Protein AF-A0A1V9ZHA8-F1 (afdb_monomer_lite)

Secondary structure (DSSP, 8-state):
-------EEETTEEE--TT---EE-TTSS-EESS-TTSHHHHHHHHHHHHT-HHHHHHH-GGGT--TT--TT--HHHHHTT-GGG-S--GGGS-B-TT-TTS-EEEEEEEGGG-TTT-TTS-GGG--TT-EEEEEEETTTEEEEEEEEEEEE--TTPPPHHHHHHHHHHT----TTS-EEEE-TTSS-EEEEEEEE----SSS-TTEEEEEEEEE-TTS---SS---PPPPTTTT--

InterPro domains:
  IPR059348 Domain of unknown function DUF8304 [PF26966] (67-152)

Organism: NCBI:txid74557

Radius of gyration: 19.96 Å; chains: 1; bounding box: 56×43×54 Å

Sequence (237 aa):
MATTCSCEWKAKEWVHDSYCRWTHCRMCSWHHPLDLDTDAGFDEFTEHFAHCRGRQRHASVENWFKNNISFGASVQDIVSLFPERGPFNEKHCPTAYEVENYHCIYLWLPLSKLRELFPSLPYEWSNSEDSCCFYFEQGFGLRMISFEFHEDALPGELPALLAYFAWLFQLPLDDNLEGRRRIEDGSCIVSLGMSRKQESKHHYDNQMLTTLEFVDPRNPPQNGRNYTCPEASDLND

Structure (mmCIF, N/CA/C/O backbone):
data_AF-A0A1V9ZHA8-F1
#
_entry.id   AF-A0A1V9ZHA8-F1
#
loop_
_atom_site.group_PDB
_atom_site.id
_atom_site.type_symbol
_atom_site.label_atom_id
_atom_site.label_alt_id
_atom_site.label_comp_id
_atom_site.label_asym_id
_atom_site.label_entity_id
_atom_site.label_seq_id
_atom_site.pdbx_PDB_ins_code
_atom_site.Cartn_x
_atom_site.Cartn_y
_atom_site.Cartn_z
_atom_site.occupancy
_atom_site.B_iso_or_equiv
_atom_site.auth_seq_id
_atom_site.auth_comp_id
_atom_site.auth_asym_id
_atom_site.auth_atom_id
_atom_site.pdbx_PDB_model_num
ATOM 1 N N . MET A 1 1 ? 28.577 -2.581 -30.753 1.00 46.59 1 MET A N 1
ATOM 2 C CA . MET A 1 1 ? 29.376 -2.020 -29.642 1.00 46.59 1 MET A CA 1
ATOM 3 C C . MET A 1 1 ? 28.665 -2.403 -28.360 1.00 46.59 1 MET A C 1
ATOM 5 O O . MET A 1 1 ? 27.486 -2.102 -28.261 1.00 46.59 1 MET A O 1
ATOM 9 N N . ALA A 1 2 ? 29.315 -3.131 -27.449 1.00 45.84 2 ALA A N 1
ATOM 10 C CA . ALA A 1 2 ? 28.722 -3.441 -26.149 1.00 45.84 2 ALA A CA 1
ATOM 11 C C . ALA A 1 2 ? 28.670 -2.144 -25.330 1.00 45.84 2 ALA A C 1
ATOM 13 O O . ALA A 1 2 ? 29.709 -1.612 -24.947 1.00 45.84 2 ALA A O 1
ATOM 14 N N . THR A 1 3 ? 27.478 -1.581 -25.160 1.00 65.38 3 THR A N 1
ATOM 15 C CA . THR A 1 3 ? 27.238 -0.379 -24.361 1.00 65.38 3 THR A CA 1
ATOM 16 C C . THR A 1 3 ? 27.259 -0.774 -22.892 1.00 65.38 3 THR A C 1
ATOM 18 O O . THR A 1 3 ? 26.264 -1.253 -22.379 1.00 65.38 3 THR A O 1
ATOM 21 N N . THR A 1 4 ? 28.387 -0.650 -22.199 1.00 79.00 4 THR A N 1
ATOM 22 C CA . THR A 1 4 ? 28.446 -0.947 -20.757 1.00 79.00 4 THR A CA 1
ATOM 23 C C . THR A 1 4 ? 27.667 0.100 -19.957 1.00 79.00 4 THR A C 1
ATOM 25 O O . THR A 1 4 ? 27.812 1.293 -20.219 1.00 79.00 4 THR A O 1
ATOM 28 N N . CYS A 1 5 ? 26.865 -0.329 -18.978 1.00 86.12 5 CYS A N 1
ATOM 29 C CA . CYS A 1 5 ? 26.201 0.568 -18.032 1.00 86.12 5 CYS A CA 1
ATOM 30 C C . CYS A 1 5 ? 27.188 1.050 -16.957 1.00 86.12 5 CYS A C 1
ATOM 32 O O . CYS A 1 5 ? 27.845 0.228 -16.321 1.00 86.12 5 CYS A O 1
ATOM 34 N N . SER A 1 6 ? 27.268 2.368 -16.748 1.00 90.06 6 SER A N 1
ATOM 35 C CA . SER A 1 6 ? 28.085 2.995 -15.692 1.00 90.06 6 SER A CA 1
ATOM 36 C C . SER A 1 6 ? 27.270 3.391 -14.453 1.00 90.06 6 SER A C 1
ATOM 38 O O . SER A 1 6 ? 27.801 4.048 -13.561 1.00 90.06 6 SER A O 1
ATOM 40 N N . CYS A 1 7 ? 25.975 3.063 -14.399 1.00 91.75 7 CYS A N 1
ATOM 41 C CA . CYS A 1 7 ? 25.134 3.383 -13.247 1.00 91.75 7 CYS A CA 1
ATOM 42 C C . CYS A 1 7 ? 25.500 2.517 -12.042 1.00 91.75 7 CYS A C 1
ATOM 44 O O . CYS A 1 7 ? 25.860 1.349 -12.180 1.00 91.75 7 CYS A O 1
ATOM 46 N N . GLU A 1 8 ? 25.355 3.078 -10.846 1.00 93.75 8 GLU A N 1
ATOM 47 C CA . GLU A 1 8 ? 25.692 2.390 -9.603 1.00 93.75 8 GLU A CA 1
ATOM 48 C C . GLU A 1 8 ? 24.495 2.351 -8.655 1.00 93.75 8 GLU A C 1
ATOM 50 O O . GLU A 1 8 ? 23.838 3.363 -8.423 1.00 93.75 8 GLU A O 1
ATOM 55 N N . TRP A 1 9 ? 24.246 1.192 -8.047 1.00 92.50 9 TRP A N 1
ATOM 56 C CA . TRP A 1 9 ? 23.264 1.053 -6.973 1.00 92.50 9 TRP A CA 1
ATOM 57 C C . TRP A 1 9 ? 23.933 1.311 -5.620 1.00 92.50 9 TRP A C 1
ATOM 59 O O . TRP A 1 9 ? 24.714 0.486 -5.134 1.00 92.50 9 TRP A O 1
ATOM 69 N N . LYS A 1 10 ? 23.643 2.455 -4.995 1.00 91.12 10 LYS A N 1
ATOM 70 C CA . LYS A 1 10 ? 24.239 2.883 -3.720 1.00 91.12 10 LYS A CA 1
ATOM 71 C C . LYS A 1 10 ? 23.163 3.412 -2.786 1.00 91.12 10 LYS A C 1
ATOM 73 O O . LYS A 1 10 ? 22.250 4.100 -3.206 1.00 91.12 10 LYS A O 1
ATOM 78 N N . ALA A 1 11 ? 23.263 3.065 -1.503 1.00 87.56 11 ALA A N 1
ATOM 79 C CA . ALA A 1 11 ? 22.321 3.517 -0.472 1.00 87.56 11 ALA A CA 1
ATOM 80 C C . ALA A 1 11 ? 20.824 3.275 -0.798 1.00 87.56 11 ALA A C 1
ATOM 82 O O . ALA A 1 11 ? 19.972 3.992 -0.294 1.00 87.56 11 ALA A O 1
ATOM 83 N N . LYS A 1 12 ? 20.512 2.210 -1.559 1.00 86.19 12 LYS A N 1
ATOM 84 C CA . LYS A 1 12 ? 19.165 1.864 -2.065 1.00 86.19 12 LYS A CA 1
ATOM 85 C C . LYS A 1 12 ? 18.606 2.810 -3.137 1.00 86.19 12 LYS A C 1
ATOM 87 O O . LYS A 1 12 ? 17.401 2.826 -3.360 1.00 86.19 12 LYS A O 1
ATOM 92 N N . GLU A 1 13 ? 19.473 3.544 -3.816 1.00 89.00 13 GLU A N 1
ATOM 93 C CA . GLU A 1 13 ? 19.117 4.415 -4.929 1.00 89.00 13 GLU A CA 1
ATOM 94 C C . GLU A 1 13 ? 20.072 4.183 -6.105 1.00 89.00 13 GLU A C 1
ATOM 96 O O . GLU A 1 13 ? 21.214 3.734 -5.936 1.00 89.00 13 GLU A O 1
ATOM 101 N N . TRP A 1 14 ? 19.600 4.474 -7.317 1.00 91.81 14 TRP A N 1
ATOM 102 C CA . TRP A 1 14 ? 20.449 4.476 -8.503 1.00 91.81 14 TRP A CA 1
ATOM 103 C C . TRP A 1 14 ? 21.142 5.824 -8.656 1.00 91.81 14 TRP A C 1
ATOM 105 O O . TRP A 1 14 ? 20.503 6.869 -8.754 1.00 91.81 14 TRP A O 1
ATOM 115 N N . VAL A 1 15 ? 22.466 5.783 -8.757 1.00 93.50 15 VAL A N 1
ATOM 116 C CA . VAL A 1 15 ? 23.280 6.888 -9.252 1.00 93.50 15 VAL A CA 1
ATOM 117 C C . VAL A 1 15 ? 23.414 6.691 -10.757 1.00 93.50 15 VAL A C 1
ATOM 119 O O . VAL A 1 15 ? 24.191 5.851 -11.219 1.00 93.50 15 VAL A O 1
ATOM 122 N N . HIS A 1 16 ? 22.593 7.414 -11.518 1.00 90.44 16 HIS A N 1
ATOM 123 C CA . HIS A 1 16 ? 22.542 7.281 -12.970 1.00 90.44 16 HIS A CA 1
ATOM 124 C C . HIS A 1 16 ? 23.655 8.068 -13.671 1.00 90.44 16 HIS A C 1
ATOM 126 O O . HIS A 1 16 ? 23.977 9.195 -13.299 1.00 90.44 16 HIS A O 1
ATOM 132 N N . ASP A 1 17 ? 24.195 7.481 -14.739 1.00 88.81 17 ASP A N 1
ATOM 133 C CA . ASP A 1 17 ? 24.980 8.212 -15.733 1.00 88.81 17 ASP A CA 1
ATOM 134 C C . ASP A 1 17 ? 24.005 9.000 -16.617 1.00 88.81 17 ASP A C 1
ATOM 136 O O . ASP A 1 17 ? 22.982 8.463 -17.047 1.00 88.81 17 ASP A O 1
ATOM 140 N N . SER A 1 18 ? 24.336 10.258 -16.908 1.00 83.62 18 SER A N 1
ATOM 141 C CA . SER A 1 18 ? 23.570 11.161 -17.776 1.00 83.62 18 SER A CA 1
ATOM 142 C C . SER A 1 18 ? 23.191 10.590 -19.148 1.00 83.62 18 SER A C 1
ATOM 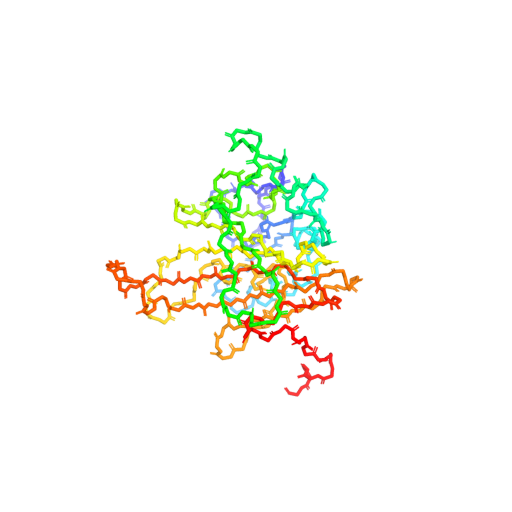144 O O . SER A 1 18 ? 22.229 11.065 -19.748 1.00 83.62 18 SER A O 1
ATOM 146 N N . TYR A 1 19 ? 23.919 9.591 -19.655 1.00 84.00 19 TYR A N 1
ATOM 147 C CA . TYR A 1 19 ? 23.662 8.978 -20.963 1.00 84.00 19 TYR A CA 1
ATOM 148 C C . TYR A 1 19 ? 23.134 7.545 -20.880 1.00 84.00 19 TYR A C 1
ATOM 150 O O . TYR A 1 19 ? 23.057 6.857 -21.903 1.00 84.00 19 TYR A O 1
ATOM 158 N N . CYS A 1 20 ? 22.790 7.065 -19.684 1.00 85.44 20 CYS A N 1
ATOM 159 C CA . CYS A 1 20 ? 22.319 5.702 -19.535 1.00 85.44 20 CYS A CA 1
ATOM 160 C C . CYS A 1 20 ? 20.918 5.520 -20.126 1.00 85.44 20 CYS A C 1
ATOM 162 O O . CYS A 1 20 ? 20.004 6.288 -19.843 1.00 85.44 20 CYS A O 1
ATOM 164 N N . ARG A 1 21 ? 20.765 4.468 -20.934 1.00 85.69 21 ARG A N 1
ATOM 165 C CA . ARG A 1 21 ? 19.485 4.027 -21.513 1.00 85.69 21 ARG A CA 1
ATOM 166 C C . ARG A 1 21 ? 19.071 2.635 -21.045 1.00 85.69 21 ARG A C 1
ATOM 168 O O . ARG A 1 21 ? 18.166 2.038 -21.605 1.00 85.69 21 ARG A O 1
ATOM 175 N N . TRP A 1 22 ? 19.803 2.087 -20.080 1.00 90.44 22 TRP A N 1
ATOM 176 C CA . TRP A 1 22 ? 19.480 0.786 -19.520 1.00 90.44 22 TRP A CA 1
ATOM 177 C C . TRP A 1 22 ? 18.271 0.932 -18.598 1.00 90.44 22 TRP A C 1
ATOM 179 O O . TRP A 1 22 ? 18.155 1.912 -17.856 1.00 90.44 22 TRP A O 1
ATOM 189 N N . THR A 1 23 ? 17.398 -0.065 -18.609 1.00 91.12 23 THR A N 1
ATOM 190 C CA . THR A 1 23 ? 16.334 -0.203 -17.620 1.00 91.12 23 THR A CA 1
ATOM 191 C C . THR A 1 23 ? 16.945 -0.604 -16.286 1.00 91.12 23 THR A C 1
ATOM 193 O O . THR A 1 23 ? 17.837 -1.449 -16.234 1.00 91.12 23 THR A O 1
ATOM 196 N N . HIS A 1 24 ? 16.465 -0.011 -15.195 1.00 93.00 24 HIS A N 1
ATOM 197 C CA . HIS A 1 24 ? 16.963 -0.273 -13.849 1.00 93.00 24 HIS A CA 1
ATOM 198 C C . HIS A 1 24 ? 15.813 -0.593 -12.901 1.00 93.00 24 HIS A C 1
ATOM 200 O O . HIS A 1 24 ? 14.794 0.100 -12.877 1.00 93.00 24 HIS A O 1
ATOM 206 N N . CYS A 1 25 ? 15.990 -1.607 -12.058 1.00 92.25 25 CYS A N 1
ATOM 207 C CA . CYS A 1 25 ? 15.031 -1.884 -10.998 1.00 92.25 25 CYS A CA 1
ATOM 208 C C . CYS A 1 25 ? 15.155 -0.832 -9.893 1.00 92.25 25 CYS A C 1
ATOM 210 O O . CYS A 1 25 ? 16.201 -0.716 -9.264 1.00 92.25 25 CYS A O 1
ATOM 212 N N . ARG A 1 26 ? 14.075 -0.119 -9.560 1.00 89.19 26 ARG A N 1
ATOM 213 C CA . ARG A 1 26 ? 14.082 0.870 -8.461 1.00 89.19 26 ARG A CA 1
ATOM 214 C C . ARG A 1 26 ? 14.214 0.266 -7.058 1.00 89.19 26 ARG A C 1
ATOM 216 O O . ARG A 1 26 ? 14.244 1.005 -6.085 1.00 89.19 26 ARG A O 1
ATOM 223 N N . MET A 1 27 ? 14.248 -1.060 -6.935 1.00 90.81 27 MET A N 1
ATOM 224 C CA . MET A 1 27 ? 14.241 -1.762 -5.646 1.00 90.81 27 MET A CA 1
ATOM 225 C C . MET A 1 27 ? 15.488 -2.633 -5.431 1.00 90.81 27 MET A C 1
ATOM 227 O O . MET A 1 27 ? 15.686 -3.162 -4.335 1.00 90.81 27 MET A O 1
ATOM 231 N N . CYS A 1 28 ? 16.334 -2.817 -6.449 1.00 93.19 28 CYS A N 1
ATOM 232 C CA . CYS A 1 28 ? 17.572 -3.583 -6.330 1.00 93.19 28 CYS A CA 1
ATOM 233 C C . CYS A 1 28 ? 18.600 -3.198 -7.405 1.00 93.19 28 CYS A C 1
ATOM 235 O O . CYS A 1 28 ? 18.329 -2.393 -8.285 1.00 93.19 28 CYS A O 1
ATOM 237 N N . SER A 1 29 ? 19.778 -3.820 -7.364 1.00 94.31 29 SER A N 1
ATOM 238 C CA . SER A 1 29 ? 20.879 -3.540 -8.292 1.00 94.31 29 SER A CA 1
ATOM 239 C C . SER A 1 29 ? 20.730 -4.172 -9.685 1.00 94.31 29 SER A C 1
ATOM 241 O O . SER A 1 29 ? 21.714 -4.246 -10.415 1.00 94.31 29 SER A O 1
ATOM 243 N N . TRP A 1 30 ? 19.554 -4.690 -10.048 1.00 95.12 30 TRP A N 1
ATOM 244 C CA . TRP A 1 30 ? 19.322 -5.270 -11.373 1.00 95.12 30 TRP A CA 1
ATOM 245 C C . TRP A 1 30 ? 19.165 -4.182 -12.439 1.00 95.12 30 TRP A C 1
ATOM 247 O O . TRP A 1 30 ? 18.537 -3.147 -12.192 1.00 95.12 30 TRP A O 1
ATOM 257 N N . HIS A 1 31 ? 19.706 -4.446 -13.628 1.00 93.75 31 HIS A N 1
ATOM 258 C CA . HIS A 1 31 ? 19.630 -3.565 -14.787 1.00 93.75 31 HIS A CA 1
ATOM 259 C C . HIS A 1 31 ? 19.662 -4.362 -16.104 1.00 93.75 31 HIS A C 1
ATOM 261 O O . HIS A 1 31 ? 20.264 -5.439 -16.157 1.00 93.75 31 HIS A O 1
ATOM 267 N N . HIS A 1 32 ? 19.110 -3.810 -17.186 1.00 93.12 32 HIS A N 1
ATOM 268 C CA . HIS A 1 32 ? 19.060 -4.453 -18.505 1.00 93.12 32 HIS A CA 1
ATOM 269 C C . HIS A 1 32 ? 19.268 -3.441 -19.653 1.00 93.12 32 HIS A C 1
ATOM 271 O O . HIS A 1 32 ? 18.791 -2.315 -19.540 1.00 93.12 32 HIS A O 1
ATOM 277 N N . PRO A 1 33 ? 19.970 -3.786 -20.755 1.00 92.56 33 PRO A N 1
ATOM 278 C CA . PRO A 1 33 ? 20.247 -2.858 -21.861 1.00 92.56 33 PRO A CA 1
ATOM 279 C C . PRO A 1 33 ? 19.030 -2.464 -22.697 1.00 92.56 33 PRO A C 1
ATOM 281 O O . PRO A 1 33 ? 19.116 -1.496 -23.451 1.00 92.56 33 PRO A O 1
ATOM 284 N N . LEU A 1 34 ? 17.943 -3.233 -22.622 1.00 91.88 34 LEU A N 1
ATOM 285 C CA . LEU A 1 34 ? 16.705 -2.905 -23.322 1.00 91.88 34 LEU A CA 1
ATOM 286 C C . LEU A 1 34 ? 15.931 -1.833 -22.562 1.00 91.88 34 LEU A C 1
ATOM 288 O O . LEU A 1 34 ? 15.907 -1.833 -21.330 1.00 91.88 34 LEU A O 1
ATOM 292 N N . ASP A 1 35 ? 15.307 -0.946 -23.326 1.00 87.44 35 ASP A N 1
ATOM 293 C CA . ASP A 1 35 ? 14.445 0.113 -22.813 1.00 87.44 35 ASP A CA 1
ATOM 294 C C . ASP A 1 35 ? 13.091 -0.470 -22.386 1.00 87.44 35 ASP A C 1
ATOM 296 O O . ASP A 1 35 ? 12.565 -1.362 -23.060 1.00 87.44 35 ASP A O 1
ATOM 300 N N . LEU A 1 36 ? 12.532 0.032 -21.286 1.00 87.19 36 LEU A N 1
ATOM 301 C CA . LEU A 1 36 ? 11.257 -0.427 -20.733 1.00 87.19 36 LEU A CA 1
ATOM 302 C C . LEU A 1 36 ? 10.088 -0.123 -21.683 1.00 87.19 36 LEU A C 1
ATOM 304 O O . LEU A 1 36 ? 9.087 -0.828 -21.658 1.00 87.19 36 LEU A O 1
ATOM 308 N N . ASP A 1 37 ? 10.254 0.872 -22.558 1.00 86.81 37 ASP A N 1
ATOM 309 C CA . ASP A 1 37 ? 9.279 1.246 -23.589 1.00 86.81 37 ASP A CA 1
ATOM 310 C C . ASP A 1 37 ? 9.216 0.242 -24.762 1.00 86.81 37 ASP A C 1
ATOM 312 O O . ASP A 1 37 ? 8.421 0.407 -25.687 1.00 86.81 37 ASP A O 1
ATOM 316 N N . THR A 1 38 ? 10.069 -0.789 -24.768 1.00 90.94 38 THR A N 1
ATOM 317 C CA . THR A 1 38 ? 10.034 -1.874 -25.762 1.00 90.94 38 THR A CA 1
ATOM 318 C C . THR A 1 38 ? 9.431 -3.138 -25.162 1.00 90.94 38 THR A C 1
ATOM 320 O O . THR A 1 38 ? 9.759 -3.469 -24.027 1.00 90.94 38 THR A O 1
ATOM 323 N N . ASP A 1 39 ? 8.650 -3.896 -25.941 1.00 92.50 39 ASP A N 1
ATOM 324 C CA . ASP A 1 39 ? 8.049 -5.169 -25.494 1.00 92.50 39 ASP A CA 1
ATOM 325 C C . ASP A 1 39 ? 9.091 -6.097 -24.850 1.00 92.50 39 ASP A C 1
ATOM 327 O O . ASP A 1 39 ? 8.925 -6.559 -23.728 1.00 92.50 39 ASP A O 1
ATOM 331 N N . ALA A 1 40 ? 10.240 -6.274 -25.508 1.00 92.44 40 ALA A N 1
ATOM 332 C CA . ALA A 1 40 ? 11.312 -7.121 -24.993 1.00 92.44 40 ALA A CA 1
ATOM 333 C C . ALA A 1 40 ? 11.942 -6.583 -23.692 1.00 92.44 40 ALA A C 1
ATOM 335 O O . ALA A 1 40 ? 12.335 -7.361 -22.830 1.00 92.44 40 ALA A O 1
ATOM 336 N N . GLY A 1 41 ? 12.068 -5.262 -23.529 1.00 91.94 41 GLY A N 1
ATOM 337 C CA . GLY A 1 41 ? 12.558 -4.687 -22.274 1.00 91.94 41 GLY A CA 1
ATOM 338 C C . GLY A 1 41 ? 11.537 -4.784 -21.143 1.00 91.94 41 GLY A C 1
ATOM 339 O O . GLY A 1 41 ? 11.920 -5.032 -19.998 1.00 91.94 41 GLY A O 1
ATOM 340 N N . PHE A 1 42 ? 10.253 -4.640 -21.464 1.00 90.62 42 PHE A N 1
ATOM 341 C CA . PHE A 1 42 ? 9.146 -4.842 -20.539 1.00 90.62 42 PHE A CA 1
ATOM 342 C C . PHE A 1 42 ? 9.048 -6.296 -20.059 1.00 90.62 42 PHE A C 1
ATOM 344 O O . PHE A 1 42 ? 8.897 -6.526 -18.857 1.00 90.62 42 PHE A O 1
ATOM 351 N N . ASP A 1 43 ? 9.195 -7.268 -20.960 1.00 92.81 43 ASP A N 1
ATOM 352 C CA . ASP A 1 43 ? 9.177 -8.699 -20.638 1.00 92.81 43 ASP A CA 1
ATOM 353 C C . ASP A 1 43 ? 10.322 -9.068 -19.685 1.00 92.81 43 ASP A C 1
ATOM 355 O O . ASP A 1 43 ? 10.088 -9.638 -18.618 1.00 92.81 43 ASP A O 1
ATOM 359 N N . GLU A 1 44 ? 11.550 -8.650 -20.007 1.00 94.00 44 GLU A N 1
ATOM 360 C CA . GLU A 1 44 ? 12.735 -8.861 -19.162 1.00 94.00 44 GLU A CA 1
ATOM 361 C C . GLU A 1 44 ? 12.579 -8.207 -17.781 1.00 94.00 44 GLU A C 1
ATOM 363 O O . GLU A 1 44 ? 12.945 -8.780 -16.748 1.00 94.00 44 GLU A O 1
ATOM 368 N N . PHE A 1 45 ? 12.012 -6.996 -17.735 1.00 92.56 45 PHE A N 1
ATOM 369 C CA . PHE A 1 45 ? 11.734 -6.326 -16.470 1.00 92.56 45 PHE A CA 1
ATOM 370 C C . PHE A 1 45 ? 10.682 -7.079 -15.659 1.00 92.56 45 PHE A C 1
ATOM 372 O O . PHE A 1 45 ? 10.869 -7.267 -14.458 1.00 92.56 45 PHE A O 1
ATOM 379 N N . THR A 1 46 ? 9.600 -7.524 -16.294 1.00 90.88 46 THR A N 1
ATOM 380 C CA . THR A 1 46 ? 8.517 -8.278 -15.656 1.00 90.88 46 THR A CA 1
ATOM 381 C C . THR A 1 46 ? 9.024 -9.600 -15.083 1.00 90.88 46 THR A C 1
ATOM 383 O O . THR A 1 46 ? 8.769 -9.889 -13.910 1.00 90.88 46 THR A O 1
ATOM 386 N N . GLU A 1 47 ? 9.817 -10.355 -15.850 1.00 93.12 47 GLU A N 1
ATOM 387 C CA . GLU A 1 47 ? 10.452 -11.596 -15.394 1.00 93.12 47 GLU A CA 1
ATOM 388 C C . GLU A 1 47 ? 11.346 -11.344 -14.173 1.00 93.12 47 GLU A C 1
ATOM 390 O O . GLU A 1 47 ? 11.236 -12.022 -13.144 1.00 93.12 47 GLU A O 1
ATOM 395 N N . HIS A 1 48 ? 12.190 -10.311 -14.234 1.00 94.31 48 HIS A N 1
ATOM 396 C CA . HIS A 1 48 ? 12.998 -9.914 -13.089 1.00 94.31 48 HIS A CA 1
ATOM 397 C C . HIS A 1 48 ? 12.130 -9.542 -11.879 1.00 94.31 48 HIS A C 1
ATOM 399 O O . HIS A 1 48 ? 12.384 -9.985 -10.751 1.00 94.31 48 HIS A O 1
ATOM 405 N N . PHE A 1 49 ? 11.130 -8.689 -12.090 1.00 91.75 49 PHE A N 1
ATOM 406 C CA . PHE A 1 49 ? 10.351 -8.082 -11.024 1.00 91.75 49 PHE A CA 1
ATOM 407 C C . PHE A 1 49 ? 9.513 -9.120 -10.275 1.00 91.75 49 PHE A C 1
ATOM 409 O O . PHE A 1 49 ? 9.392 -9.012 -9.052 1.00 91.75 49 PHE A O 1
ATOM 416 N N . ALA A 1 50 ? 9.044 -10.173 -10.956 1.00 90.06 50 ALA A N 1
ATOM 417 C CA . ALA A 1 50 ? 8.363 -11.327 -10.363 1.00 90.06 50 ALA A CA 1
ATOM 418 C C . ALA A 1 50 ? 9.166 -11.969 -9.212 1.00 90.06 50 ALA A C 1
ATOM 420 O O . ALA A 1 50 ? 8.591 -12.360 -8.188 1.00 90.06 50 ALA A O 1
ATOM 421 N N . HIS A 1 51 ? 10.497 -11.983 -9.331 1.00 92.56 51 HIS A N 1
ATOM 422 C CA . HIS A 1 51 ? 11.427 -12.604 -8.379 1.00 92.56 51 HIS A CA 1
ATOM 423 C C . HIS A 1 51 ? 12.365 -11.603 -7.686 1.00 92.56 51 HIS A C 1
ATOM 425 O O . HIS A 1 51 ? 13.326 -11.989 -7.010 1.00 92.56 51 HIS A O 1
ATOM 431 N N . CYS A 1 52 ? 12.102 -10.303 -7.822 1.00 94.38 52 CYS A N 1
ATOM 432 C CA . CYS A 1 52 ? 12.966 -9.268 -7.279 1.00 94.38 52 CYS A CA 1
ATOM 433 C C . CYS A 1 52 ? 12.957 -9.289 -5.743 1.00 94.38 52 CYS A C 1
ATOM 435 O O . CYS A 1 52 ? 11.964 -8.956 -5.095 1.00 94.38 52 CYS A O 1
ATOM 437 N N . ARG A 1 53 ? 14.110 -9.603 -5.135 1.00 93.25 53 ARG A N 1
ATOM 438 C CA . ARG A 1 53 ? 14.286 -9.573 -3.668 1.00 93.25 53 ARG A CA 1
ATOM 439 C C . ARG A 1 53 ? 14.035 -8.191 -3.070 1.00 93.25 53 ARG A C 1
ATOM 441 O O . ARG A 1 53 ? 13.587 -8.089 -1.932 1.00 93.25 53 ARG A O 1
ATOM 448 N N . GLY A 1 54 ? 14.358 -7.137 -3.819 1.00 92.12 54 GLY A N 1
ATOM 449 C CA . GLY A 1 54 ? 14.042 -5.760 -3.450 1.00 92.12 54 GLY A CA 1
ATOM 450 C C . GLY A 1 54 ? 12.539 -5.580 -3.287 1.00 92.12 54 GLY A C 1
ATOM 451 O O . GLY A 1 54 ? 12.073 -5.270 -2.194 1.00 92.12 54 GLY A O 1
ATOM 452 N N . ARG A 1 55 ? 11.781 -5.899 -4.339 1.00 93.00 55 ARG A N 1
ATOM 453 C CA . ARG A 1 55 ? 10.316 -5.883 -4.319 1.00 93.00 55 ARG A CA 1
ATOM 454 C C . ARG A 1 55 ? 9.747 -6.738 -3.198 1.00 93.00 55 ARG A C 1
ATOM 456 O O . ARG A 1 55 ? 8.954 -6.233 -2.423 1.00 93.00 55 ARG A O 1
ATOM 463 N N . GLN A 1 56 ? 10.173 -7.994 -3.059 1.00 92.38 56 GLN A N 1
ATOM 464 C CA . GLN A 1 56 ? 9.705 -8.887 -1.987 1.00 92.38 56 GLN A CA 1
ATOM 465 C C . GLN A 1 56 ? 9.887 -8.276 -0.592 1.00 92.38 56 GLN A C 1
ATOM 467 O O . GLN A 1 56 ? 9.002 -8.393 0.248 1.00 92.38 56 GLN A O 1
ATOM 472 N N . ARG A 1 57 ? 11.003 -7.579 -0.343 1.00 90.50 57 ARG A N 1
ATOM 473 C CA . ARG A 1 57 ? 11.202 -6.851 0.919 1.00 90.50 57 ARG A CA 1
ATOM 474 C C . ARG A 1 57 ? 10.221 -5.692 1.059 1.00 90.50 57 ARG A C 1
ATOM 476 O O . ARG A 1 57 ? 9.606 -5.572 2.109 1.00 90.50 57 ARG A O 1
ATOM 483 N N . HIS A 1 58 ? 10.054 -4.868 0.027 1.00 89.69 58 HIS A N 1
ATOM 484 C CA . HIS A 1 58 ? 9.110 -3.744 0.058 1.00 89.69 58 HIS A CA 1
ATOM 485 C C . HIS A 1 58 ? 7.640 -4.191 0.155 1.00 89.69 58 HIS A C 1
ATOM 487 O O . HIS A 1 58 ? 6.834 -3.491 0.752 1.00 89.69 58 HIS A O 1
ATOM 493 N N . ALA A 1 59 ? 7.296 -5.355 -0.393 1.00 91.38 59 ALA A N 1
ATOM 494 C CA . ALA A 1 59 ? 5.958 -5.941 -0.347 1.00 91.38 59 ALA A CA 1
ATOM 495 C C . ALA A 1 59 ? 5.692 -6.746 0.937 1.00 91.38 59 ALA A C 1
ATOM 497 O O . ALA A 1 59 ? 4.559 -7.153 1.181 1.00 91.38 59 ALA A O 1
ATOM 498 N N . SER A 1 60 ? 6.717 -7.004 1.758 1.00 90.62 60 SER A N 1
ATOM 499 C CA . SER A 1 60 ? 6.533 -7.703 3.030 1.00 90.62 60 SER A CA 1
ATOM 500 C C . SER A 1 60 ? 5.750 -6.824 3.998 1.00 90.62 60 SER A C 1
ATOM 502 O O . SER A 1 60 ? 6.217 -5.749 4.375 1.00 90.62 60 SER A O 1
ATOM 504 N N . VAL A 1 61 ? 4.587 -7.308 4.434 1.00 88.25 61 VAL A N 1
ATOM 505 C CA . VAL A 1 61 ? 3.684 -6.605 5.358 1.00 88.25 61 VAL A CA 1
ATOM 506 C C . VAL A 1 61 ? 4.373 -6.260 6.685 1.00 88.25 61 VAL A C 1
ATOM 508 O O . VAL A 1 61 ? 4.108 -5.211 7.265 1.00 88.25 61 VAL A O 1
ATOM 511 N N . GLU A 1 62 ? 5.349 -7.055 7.125 1.00 87.31 62 GLU A N 1
ATOM 512 C CA . GLU A 1 62 ? 6.158 -6.751 8.316 1.00 87.31 62 GLU A CA 1
ATOM 513 C C . GLU A 1 62 ? 6.933 -5.428 8.190 1.00 87.31 62 GLU A C 1
ATOM 515 O O . GLU A 1 62 ? 7.170 -4.743 9.181 1.00 87.31 62 GLU A O 1
ATOM 520 N N . ASN A 1 63 ? 7.306 -5.032 6.968 1.00 88.38 63 ASN A N 1
ATOM 521 C CA . ASN A 1 63 ? 7.968 -3.753 6.707 1.00 88.38 63 ASN A CA 1
ATOM 522 C C . ASN A 1 63 ? 6.976 -2.594 6.554 1.00 88.38 63 ASN A C 1
ATOM 524 O O . ASN A 1 63 ? 7.393 -1.437 6.460 1.00 88.38 63 ASN A O 1
ATOM 528 N N . TRP A 1 64 ? 5.676 -2.878 6.502 1.00 91.62 64 TRP A N 1
ATOM 529 C CA . TRP A 1 64 ? 4.631 -1.865 6.438 1.00 91.62 64 TRP A CA 1
ATOM 530 C C . TRP A 1 64 ? 4.184 -1.414 7.818 1.00 91.62 64 TRP A C 1
ATOM 532 O O . TRP A 1 64 ? 3.844 -0.250 7.962 1.00 91.62 64 TRP A O 1
ATOM 542 N N . PHE A 1 65 ? 4.223 -2.275 8.834 1.00 90.19 65 PHE A N 1
ATOM 543 C CA . PHE A 1 65 ? 3.717 -1.946 10.166 1.00 90.19 65 PHE A CA 1
ATOM 544 C C . PHE A 1 65 ? 4.848 -1.784 11.182 1.00 90.19 65 PHE A C 1
ATOM 546 O O . PHE A 1 65 ? 5.627 -2.702 11.426 1.00 90.19 65 PHE A O 1
ATOM 553 N N . LYS A 1 66 ? 4.924 -0.617 11.828 1.00 86.31 66 LYS A N 1
ATOM 554 C CA . LYS A 1 66 ? 5.772 -0.386 13.009 1.00 86.31 66 LYS A CA 1
ATOM 555 C C . LYS A 1 66 ? 4.943 -0.294 14.292 1.00 86.31 66 LYS A C 1
ATOM 557 O O . LYS A 1 66 ? 3.726 -0.164 14.258 1.00 86.31 66 LYS A O 1
ATOM 562 N N . ASN A 1 67 ? 5.631 -0.314 15.437 1.00 73.31 67 ASN A N 1
ATOM 563 C CA . ASN A 1 67 ? 5.085 0.044 16.754 1.00 73.31 67 ASN A CA 1
ATOM 564 C C . ASN A 1 67 ? 3.821 -0.731 17.180 1.00 73.31 67 ASN A C 1
ATOM 566 O O . ASN A 1 67 ? 2.819 -0.131 17.552 1.00 73.31 67 ASN A O 1
ATOM 570 N N . ASN A 1 68 ? 3.879 -2.068 17.176 1.00 73.94 68 ASN A N 1
ATOM 571 C CA . ASN A 1 68 ? 2.796 -2.966 17.617 1.00 73.94 68 ASN A CA 1
ATOM 572 C C . ASN A 1 68 ? 1.465 -2.841 16.846 1.00 73.94 68 ASN A C 1
ATOM 574 O O . ASN A 1 68 ? 0.475 -3.454 17.255 1.00 73.94 68 ASN A O 1
ATOM 578 N N . ILE A 1 69 ? 1.425 -2.115 15.721 1.00 90.69 69 ILE A N 1
ATOM 579 C CA . ILE A 1 69 ? 0.266 -2.124 14.824 1.00 90.69 69 ILE A CA 1
ATOM 580 C C . ILE A 1 69 ? 0.087 -3.552 14.309 1.00 90.69 69 ILE A C 1
ATOM 582 O O . ILE A 1 69 ? 0.919 -4.082 13.576 1.00 90.69 69 ILE A O 1
ATOM 586 N N . SER A 1 70 ? -0.988 -4.191 14.750 1.00 93.25 70 SER A N 1
ATOM 587 C CA . SER A 1 70 ? -1.289 -5.585 14.453 1.00 93.25 70 SER A CA 1
ATOM 588 C C . SER A 1 70 ? -2.792 -5.814 14.508 1.00 93.25 70 SER A C 1
ATOM 590 O O . SER A 1 70 ? -3.523 -5.118 15.219 1.00 93.25 70 SER A O 1
ATOM 592 N N . PHE A 1 71 ? -3.270 -6.795 13.748 1.00 94.81 71 PHE A N 1
ATOM 593 C CA . PHE A 1 71 ? -4.677 -7.168 13.793 1.00 94.81 71 PHE A CA 1
ATOM 594 C C . PHE A 1 71 ? -5.060 -7.680 15.183 1.00 94.81 71 PHE A C 1
ATOM 596 O O . PHE A 1 71 ? -4.381 -8.536 15.753 1.00 94.81 71 PHE A O 1
ATOM 603 N N . GLY A 1 72 ? -6.164 -7.163 15.718 1.00 94.56 72 GLY A N 1
ATOM 604 C CA . GLY A 1 72 ? -6.577 -7.379 17.104 1.00 94.56 72 GLY A CA 1
ATOM 605 C C . GLY A 1 72 ? -6.193 -6.263 18.074 1.00 94.56 72 GLY A C 1
ATOM 606 O O . GLY A 1 72 ? -6.719 -6.246 19.185 1.00 94.56 72 GLY A O 1
ATOM 607 N N . ALA A 1 73 ? -5.343 -5.310 17.672 1.00 94.75 73 ALA A N 1
ATOM 608 C CA . ALA A 1 73 ? -5.016 -4.150 18.500 1.00 94.75 73 ALA A CA 1
ATOM 609 C C . ALA A 1 73 ? -6.280 -3.362 18.873 1.00 94.75 73 ALA A C 1
ATOM 611 O O . ALA A 1 73 ? -7.191 -3.187 18.058 1.00 94.75 73 ALA A O 1
ATOM 612 N N . SER A 1 74 ? -6.352 -2.875 20.108 1.00 92.25 74 SER A N 1
ATOM 613 C CA . SER A 1 74 ? -7.459 -2.029 20.535 1.00 92.25 74 SER A CA 1
ATOM 614 C C . SER A 1 74 ? -7.331 -0.624 19.947 1.00 92.25 74 SER A C 1
ATOM 616 O O . SER A 1 74 ? -6.259 -0.176 19.537 1.00 92.25 74 SER A O 1
ATOM 618 N N . VAL A 1 75 ? -8.434 0.120 19.959 1.00 90.44 75 VAL A N 1
ATOM 619 C CA . VAL A 1 75 ? -8.431 1.527 19.533 1.00 90.44 75 VAL A CA 1
ATOM 620 C C . VAL A 1 75 ? -7.484 2.348 20.407 1.00 90.44 75 VAL A C 1
ATOM 622 O O . VAL A 1 75 ? -6.796 3.235 19.912 1.00 90.44 75 VAL A O 1
ATOM 625 N N . GLN A 1 76 ? -7.404 2.020 21.700 1.00 89.50 76 GLN A N 1
ATOM 626 C CA . GLN A 1 76 ? -6.509 2.686 22.638 1.00 89.50 76 GLN A CA 1
ATOM 627 C C . GLN A 1 76 ? -5.035 2.426 22.306 1.00 89.50 76 GLN A C 1
ATOM 629 O O . GLN A 1 76 ? -4.233 3.353 22.419 1.00 89.50 76 GLN A O 1
ATOM 634 N N . ASP A 1 77 ? -4.690 1.215 21.851 1.00 91.94 77 ASP A N 1
ATOM 635 C CA . ASP A 1 77 ? -3.327 0.887 21.416 1.00 91.94 77 ASP A CA 1
ATOM 636 C C . ASP A 1 77 ? -2.922 1.771 20.234 1.00 91.94 77 ASP A C 1
ATOM 638 O O . ASP A 1 77 ? -1.866 2.399 20.271 1.00 91.94 77 ASP A O 1
ATOM 642 N N . ILE A 1 78 ? -3.797 1.918 19.234 1.00 92.31 78 ILE A N 1
ATOM 643 C CA . ILE A 1 78 ? -3.525 2.758 18.059 1.00 92.31 78 ILE A CA 1
ATOM 644 C C . ILE A 1 78 ? -3.514 4.250 18.411 1.00 92.31 78 ILE A C 1
ATOM 646 O O . ILE A 1 78 ? -2.602 4.963 18.006 1.00 92.31 78 ILE A O 1
ATOM 650 N N . VAL A 1 79 ? -4.473 4.744 19.201 1.00 89.44 79 VAL A N 1
ATOM 651 C CA . VAL A 1 79 ? -4.514 6.158 19.621 1.00 89.44 79 VAL A CA 1
ATOM 652 C C . VAL A 1 79 ? -3.287 6.536 20.451 1.00 89.44 79 VAL A C 1
ATOM 654 O O . VAL A 1 79 ? -2.803 7.660 20.336 1.00 89.44 79 VAL A O 1
ATOM 657 N N . SER A 1 80 ? -2.737 5.609 21.242 1.00 90.19 80 SER A N 1
ATOM 658 C CA . SER A 1 80 ? -1.529 5.861 22.037 1.00 90.19 80 SER A CA 1
ATOM 659 C C . SER A 1 80 ? -0.283 6.173 21.197 1.00 90.19 80 SER A C 1
ATOM 661 O O . SER A 1 80 ? 0.649 6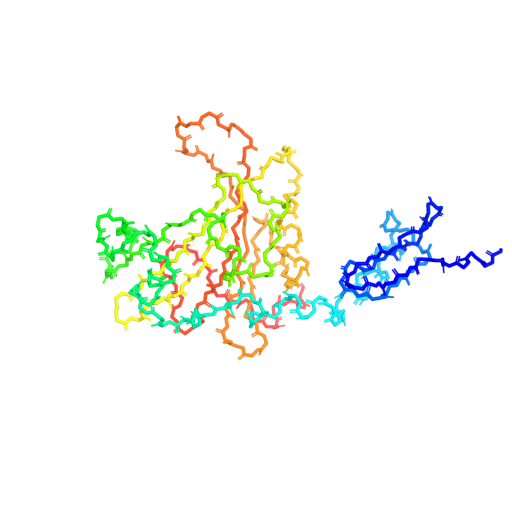.792 21.709 1.00 90.19 80 SER A O 1
ATOM 663 N N . LEU A 1 81 ? -0.291 5.818 19.905 1.00 90.00 81 LEU A N 1
ATOM 664 C CA . LEU A 1 81 ? 0.764 6.161 18.947 1.00 90.00 81 LEU A CA 1
ATOM 665 C C . LEU A 1 81 ? 0.737 7.644 18.530 1.00 90.00 81 LEU A C 1
ATOM 667 O O . LEU A 1 81 ? 1.696 8.113 17.923 1.00 90.00 81 LEU A O 1
ATOM 671 N N . PHE A 1 82 ? -0.329 8.379 18.873 1.00 86.88 82 PHE A N 1
ATOM 672 C CA . PHE A 1 82 ? -0.553 9.786 18.516 1.00 86.88 82 PHE A CA 1
ATOM 673 C C . PHE A 1 82 ? -0.823 10.638 19.767 1.00 86.88 82 PHE A C 1
ATOM 675 O O . PHE A 1 82 ? -1.939 11.139 19.957 1.00 86.88 82 PHE A O 1
ATOM 682 N N . PRO A 1 83 ? 0.164 10.800 20.667 1.00 81.38 83 PRO A N 1
ATOM 683 C CA . PRO A 1 83 ? -0.032 11.470 21.953 1.00 81.38 83 PRO A CA 1
ATOM 684 C C . PRO A 1 83 ? -0.484 12.931 21.812 1.00 81.38 83 PRO A C 1
ATOM 686 O O . PRO A 1 83 ? -1.187 13.448 22.680 1.00 81.38 83 PRO A O 1
ATOM 689 N N . GLU A 1 84 ? -0.140 13.599 20.710 1.00 82.62 84 GLU A N 1
ATOM 690 C CA . GLU A 1 84 ? -0.565 14.967 20.414 1.00 82.62 84 GLU A CA 1
ATOM 691 C C . GLU A 1 84 ? -2.075 15.098 20.180 1.00 82.62 84 GLU A C 1
ATOM 693 O O . GLU A 1 84 ? -2.625 16.190 20.313 1.00 82.62 84 GLU A O 1
ATOM 698 N N . ARG A 1 85 ? -2.757 13.993 19.851 1.00 76.00 85 ARG A N 1
ATOM 699 C CA . ARG A 1 85 ? -4.211 13.953 19.653 1.00 76.00 85 ARG A CA 1
ATOM 700 C C . ARG A 1 85 ? -4.976 13.948 20.983 1.00 76.00 85 ARG A C 1
ATOM 702 O O . ARG A 1 85 ? -6.177 14.219 20.995 1.00 76.00 85 ARG A O 1
ATOM 709 N N . GLY A 1 86 ? -4.290 13.681 22.095 1.00 74.50 86 GLY A N 1
ATOM 710 C CA . GLY A 1 86 ? -4.907 13.477 23.400 1.00 74.50 86 GLY A CA 1
ATOM 711 C C . GLY A 1 86 ? -5.556 12.090 23.537 1.00 74.50 86 GLY A C 1
ATOM 712 O O . GLY A 1 86 ? -5.334 11.210 22.704 1.00 74.50 86 GLY A O 1
ATOM 713 N N . PRO A 1 87 ? -6.332 11.853 24.609 1.00 77.81 87 PRO A N 1
ATOM 714 C CA . PRO A 1 87 ? -6.953 10.554 24.852 1.00 77.81 87 PRO A CA 1
A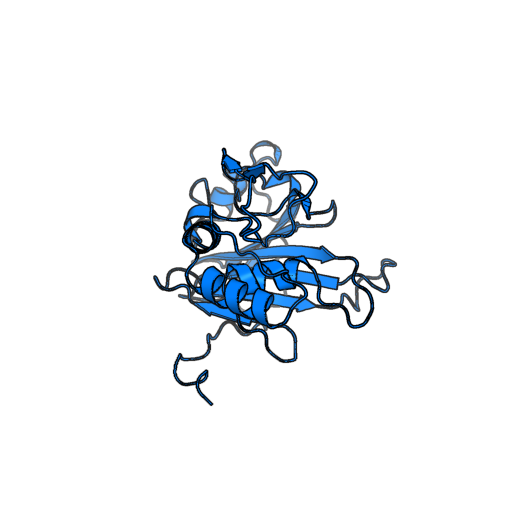TOM 715 C C . PRO A 1 87 ? -8.015 10.215 23.799 1.00 77.81 87 PRO A C 1
ATOM 717 O O . PRO A 1 87 ? -8.582 11.100 23.151 1.00 77.81 87 PRO A O 1
ATOM 720 N N . PHE A 1 88 ? -8.324 8.921 23.674 1.00 77.06 88 PHE A N 1
ATOM 721 C CA . PHE A 1 88 ? -9.421 8.452 22.834 1.00 77.06 88 PHE A CA 1
ATOM 722 C C . PHE A 1 88 ? -10.733 9.159 23.202 1.00 77.06 88 PHE A C 1
ATOM 724 O O . PHE A 1 88 ? -11.076 9.315 24.375 1.00 77.06 88 PHE A O 1
ATOM 731 N N . ASN A 1 89 ? -11.465 9.582 22.174 1.00 76.81 89 ASN A N 1
ATOM 732 C CA . ASN A 1 89 ? -12.782 10.183 22.302 1.00 76.81 89 ASN A CA 1
ATOM 733 C C . ASN A 1 89 ? -13.678 9.610 21.205 1.00 76.81 89 ASN A C 1
ATOM 735 O O . ASN A 1 89 ? -13.396 9.793 20.019 1.00 76.81 89 ASN A O 1
ATOM 739 N N . GLU A 1 90 ? -14.765 8.951 21.606 1.00 71.75 90 GLU A N 1
ATOM 740 C CA . GLU A 1 90 ? -15.732 8.318 20.700 1.00 71.75 90 GLU A CA 1
ATOM 741 C C . GLU A 1 90 ? -16.304 9.302 19.673 1.00 71.75 90 GLU A C 1
ATOM 743 O O . GLU A 1 90 ? -16.558 8.928 18.535 1.00 71.75 90 GLU A O 1
ATOM 748 N N . LYS A 1 91 ? -16.405 10.596 20.010 1.00 71.25 91 LYS A N 1
ATOM 749 C CA . LYS A 1 91 ? -16.858 11.631 19.064 1.00 71.25 91 LYS A CA 1
ATOM 750 C C . LYS A 1 91 ? -15.937 11.801 17.855 1.00 71.25 91 LYS A C 1
ATOM 752 O O . LYS A 1 91 ? -16.362 12.361 16.852 1.00 71.25 91 LYS A O 1
ATOM 757 N N . HIS A 1 92 ? -14.680 11.371 17.954 1.00 69.62 92 HIS A N 1
ATOM 758 C CA . HIS A 1 92 ? -13.703 11.433 16.866 1.00 69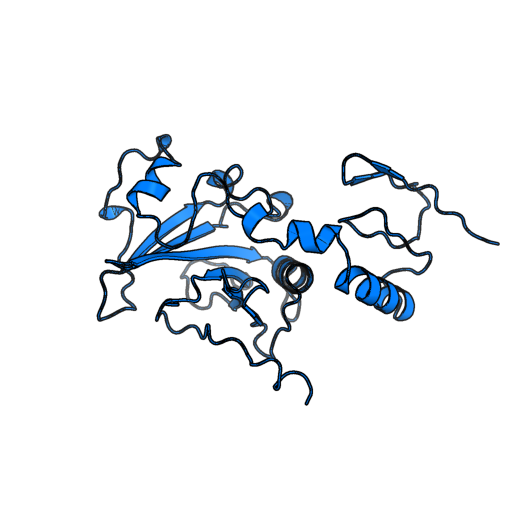.62 92 HIS A CA 1
ATOM 759 C C . HIS A 1 92 ? -13.619 10.133 16.060 1.00 69.62 92 HIS A C 1
ATOM 761 O O . HIS A 1 92 ? -12.830 10.076 15.116 1.00 69.62 92 HIS A O 1
ATOM 767 N N . CYS A 1 93 ? -14.384 9.106 16.442 1.00 75.62 93 CYS A N 1
ATOM 768 C CA . CYS A 1 93 ? -14.374 7.797 15.804 1.00 75.62 93 CYS A CA 1
ATOM 769 C C . CYS A 1 93 ? -15.803 7.441 15.381 1.00 75.62 93 CYS A C 1
ATOM 771 O O . CYS A 1 93 ? -16.534 6.842 16.173 1.00 75.62 93 CYS A O 1
ATOM 773 N N . PRO A 1 94 ? -16.244 7.869 14.183 1.00 77.81 94 PRO A N 1
ATOM 774 C CA . PRO A 1 94 ? -17.609 7.623 13.745 1.00 77.81 94 PRO A CA 1
ATOM 775 C C . PRO A 1 94 ? -17.905 6.122 13.716 1.00 77.81 94 PRO A C 1
ATOM 777 O O . PRO A 1 94 ? -17.053 5.309 13.345 1.00 77.81 94 PRO A O 1
ATOM 780 N N . THR A 1 95 ? -19.127 5.766 14.112 1.00 77.31 95 THR A N 1
ATOM 781 C CA . THR A 1 95 ? -19.646 4.406 13.965 1.00 77.31 95 THR A CA 1
ATOM 782 C C . THR A 1 95 ? -19.774 4.067 12.483 1.00 77.31 95 THR A C 1
ATOM 784 O O . THR A 1 95 ? -20.250 4.896 11.705 1.00 77.31 95 THR A O 1
ATOM 787 N N . ALA A 1 96 ? -19.368 2.857 12.105 1.00 73.00 96 ALA A N 1
ATOM 788 C CA . ALA A 1 96 ? -19.610 2.314 10.775 1.00 73.00 96 ALA A CA 1
ATOM 789 C C . ALA A 1 96 ? -21.103 1.972 10.650 1.00 73.00 96 ALA A C 1
ATOM 791 O O . ALA A 1 96 ? -21.567 0.957 11.168 1.00 73.00 96 ALA A O 1
ATOM 792 N N . TYR A 1 97 ? -21.871 2.877 10.047 1.00 65.62 97 TYR A N 1
ATOM 793 C CA . TYR A 1 97 ? -23.329 2.794 9.929 1.00 65.62 97 TYR A CA 1
ATOM 794 C C . TYR A 1 97 ? -23.788 1.667 8.996 1.00 65.62 97 TYR A C 1
ATOM 796 O O . TYR A 1 97 ? -24.929 1.226 9.073 1.00 65.62 97 TYR A O 1
ATOM 804 N N . GLU A 1 98 ? -22.901 1.205 8.126 1.00 65.06 98 GLU A N 1
ATOM 805 C CA . GLU A 1 98 ? -23.099 0.109 7.188 1.00 65.06 98 GLU A CA 1
ATOM 806 C C . GLU A 1 98 ? -23.088 -1.275 7.857 1.00 65.06 98 GLU A C 1
ATOM 808 O O . GLU A 1 98 ? -23.432 -2.264 7.214 1.00 65.06 98 GLU A O 1
ATOM 813 N N . VAL A 1 99 ? -22.725 -1.366 9.144 1.00 61.66 99 VAL A N 1
ATOM 814 C CA . VAL A 1 99 ? -22.676 -2.630 9.889 1.00 61.66 99 VAL A CA 1
ATOM 815 C C . VAL A 1 99 ? -23.789 -2.661 10.938 1.00 61.66 99 VAL A C 1
ATOM 817 O O . VAL A 1 99 ? -23.629 -2.198 12.063 1.00 61.66 99 VAL A O 1
ATOM 820 N N . GLU A 1 100 ? -24.938 -3.237 10.584 1.00 56.16 100 GLU A N 1
ATOM 821 C CA . GLU A 1 100 ? -26.156 -3.190 11.415 1.00 56.16 100 GLU A CA 1
ATOM 822 C C . GLU A 1 100 ? -26.080 -4.016 12.721 1.00 56.16 100 GLU A C 1
ATOM 824 O O . GLU A 1 100 ? -26.896 -3.815 13.619 1.00 56.16 100 GLU A O 1
ATOM 829 N N . ASN A 1 101 ? -25.106 -4.928 12.856 1.00 54.88 101 ASN A N 1
ATOM 830 C CA . ASN A 1 101 ? -25.061 -5.922 13.944 1.00 54.88 101 ASN A CA 1
ATOM 831 C C . ASN A 1 101 ? -23.843 -5.824 14.882 1.00 54.88 101 ASN A C 1
ATOM 833 O O . ASN A 1 101 ? -23.766 -6.582 15.851 1.00 54.88 101 ASN A O 1
ATOM 837 N N . TYR A 1 102 ? -22.897 -4.916 14.626 1.00 60.75 102 TYR A N 1
ATOM 838 C CA . TYR A 1 102 ? -21.648 -4.818 15.387 1.00 60.75 102 TYR A CA 1
ATOM 839 C C . TYR A 1 102 ? -21.303 -3.356 15.678 1.00 60.75 102 TYR A C 1
ATOM 841 O O . TYR A 1 102 ? -21.449 -2.491 14.819 1.00 60.75 102 TYR A O 1
ATOM 849 N N . HIS A 1 103 ? -20.816 -3.066 16.889 1.00 76.38 103 HIS A N 1
ATOM 850 C CA . HIS A 1 103 ? -20.246 -1.754 17.194 1.00 76.38 103 HIS A CA 1
ATOM 851 C C . HIS A 1 103 ? -18.881 -1.630 16.512 1.00 76.38 103 HIS A C 1
ATOM 853 O O . HIS A 1 103 ? -17.839 -1.946 17.092 1.00 76.38 103 HIS A O 1
ATOM 859 N N . CYS A 1 104 ? -18.908 -1.196 15.258 1.00 84.50 104 CYS A N 1
ATOM 860 C CA . CYS A 1 104 ? -17.726 -0.948 14.452 1.00 84.50 104 CYS A CA 1
ATOM 861 C C . CYS A 1 104 ? -17.415 0.544 14.431 1.00 84.50 104 CYS A C 1
ATOM 863 O O . CYS A 1 104 ? -18.325 1.371 14.339 1.00 84.50 104 CYS A O 1
ATOM 865 N N . ILE A 1 105 ? -16.137 0.899 14.539 1.00 88.19 105 ILE A N 1
ATOM 866 C CA . ILE A 1 105 ? -15.706 2.299 14.548 1.00 88.19 105 ILE A CA 1
ATOM 867 C C . ILE A 1 105 ? -14.521 2.525 13.623 1.00 88.19 105 ILE A C 1
ATOM 869 O O . ILE A 1 105 ? -13.622 1.688 13.503 1.00 88.19 105 ILE A O 1
ATOM 873 N N . TYR A 1 106 ? -14.523 3.702 13.011 1.00 89.44 106 TYR A N 1
ATOM 874 C CA . TYR A 1 106 ? -13.454 4.180 12.155 1.00 89.44 106 TYR A CA 1
ATOM 875 C C . TYR A 1 106 ? -12.578 5.186 12.888 1.00 89.44 106 TYR A C 1
ATOM 877 O O . TYR A 1 106 ? -13.080 6.130 13.492 1.00 89.44 106 TYR A O 1
ATOM 885 N N . LEU A 1 107 ? -11.262 5.039 12.781 1.00 91.12 107 LEU A N 1
ATOM 886 C CA . LEU A 1 107 ? -10.303 6.071 13.160 1.00 91.12 107 LEU A CA 1
ATOM 887 C C . LEU A 1 107 ? -9.604 6.570 11.899 1.00 91.12 107 LEU A C 1
ATOM 889 O O . LEU A 1 107 ? -8.668 5.943 11.409 1.00 91.12 107 LEU A O 1
ATOM 893 N N . TRP A 1 108 ? -10.051 7.722 11.409 1.00 91.38 108 TRP A N 1
ATOM 894 C CA . TRP A 1 108 ? -9.423 8.400 10.281 1.00 91.38 108 TRP A CA 1
ATOM 895 C C . TRP A 1 108 ? -8.263 9.275 10.751 1.00 91.38 108 TRP A C 1
ATOM 897 O O . TRP A 1 108 ? -8.356 9.983 11.767 1.00 91.38 108 TRP A O 1
ATOM 907 N N . LEU A 1 109 ? -7.163 9.211 10.008 1.00 91.31 109 LEU A N 1
ATOM 908 C CA . LEU A 1 109 ? -5.951 9.987 10.223 1.00 91.31 109 LEU A CA 1
ATOM 909 C C . LEU A 1 109 ? -5.386 10.463 8.878 1.00 91.31 109 LEU A C 1
ATOM 911 O O . LEU A 1 109 ? -5.360 9.685 7.927 1.00 91.31 109 LEU A O 1
ATOM 915 N N . PRO A 1 110 ? -4.898 11.711 8.784 1.00 92.06 110 PRO A N 1
ATOM 916 C CA . PRO A 1 110 ? -4.217 12.173 7.581 1.00 92.06 110 PRO A CA 1
ATOM 917 C C . PRO A 1 110 ? -2.896 11.418 7.400 1.00 92.06 110 PRO A C 1
ATOM 919 O O . PRO A 1 110 ? -2.167 11.190 8.372 1.00 92.06 110 PRO A O 1
ATOM 922 N N . LEU A 1 111 ? -2.550 11.079 6.157 1.00 92.62 111 LEU A N 1
ATOM 923 C CA . LEU A 1 111 ? -1.367 10.265 5.857 1.00 92.62 111 LEU A CA 1
ATOM 924 C C . LEU A 1 111 ? -0.051 10.919 6.306 1.00 92.62 111 LEU A C 1
ATOM 926 O O . LEU A 1 111 ? 0.875 10.238 6.747 1.00 92.62 111 LEU A O 1
ATOM 930 N N . SER A 1 112 ? 0.001 12.253 6.317 1.00 89.81 112 SER A N 1
ATOM 931 C CA . SER A 1 112 ? 1.144 13.033 6.812 1.00 89.81 112 SER A CA 1
ATOM 932 C C . SER A 1 112 ? 1.539 12.731 8.266 1.00 89.81 112 SER A C 1
ATOM 934 O O . SER A 1 112 ? 2.697 12.921 8.638 1.00 89.81 112 SER A O 1
ATOM 936 N N . LYS A 1 113 ? 0.612 12.227 9.092 1.00 89.81 113 LYS A N 1
ATOM 937 C CA . LYS A 1 113 ? 0.858 11.854 10.497 1.00 89.81 113 LYS A CA 1
ATOM 938 C C . LYS A 1 113 ? 1.389 10.434 10.673 1.00 89.81 113 LYS A C 1
ATOM 940 O O . LYS A 1 113 ? 1.739 10.047 11.781 1.00 89.81 113 LYS A O 1
ATOM 945 N N . LEU A 1 114 ? 1.449 9.658 9.596 1.00 90.88 114 LEU A N 1
ATOM 946 C CA . LEU A 1 114 ? 1.669 8.214 9.642 1.00 90.88 114 LEU A CA 1
ATOM 947 C C . LEU A 1 114 ? 3.054 7.797 9.137 1.00 90.88 114 LEU A C 1
ATOM 949 O O . LEU A 1 114 ? 3.389 6.614 9.196 1.00 90.88 114 LEU A O 1
ATOM 953 N N . ARG A 1 115 ? 3.885 8.768 8.722 1.00 90.69 115 ARG A N 1
ATOM 954 C CA . ARG A 1 115 ? 5.214 8.545 8.124 1.00 90.69 115 ARG A CA 1
ATOM 955 C C . ARG A 1 115 ? 6.112 7.612 8.918 1.00 90.69 115 ARG A C 1
ATOM 957 O O . ARG A 1 115 ? 6.771 6.746 8.347 1.00 90.69 115 ARG A O 1
ATOM 964 N N . GLU A 1 116 ? 6.126 7.763 10.233 1.00 90.25 116 GLU A N 1
ATOM 965 C CA . GLU A 1 116 ? 6.974 6.942 11.095 1.00 90.25 116 GLU A CA 1
ATOM 966 C C . GLU A 1 116 ? 6.413 5.536 11.335 1.00 90.25 116 GLU A C 1
ATOM 968 O O . GLU A 1 116 ? 7.183 4.631 11.659 1.00 90.25 116 GLU A O 1
ATOM 973 N N . LEU A 1 117 ? 5.103 5.343 11.151 1.00 92.00 117 LEU A N 1
ATOM 974 C CA . LEU A 1 117 ? 4.390 4.093 11.420 1.00 92.00 117 LEU A CA 1
ATOM 975 C C . LEU A 1 117 ? 4.336 3.170 10.204 1.00 92.00 117 LEU A C 1
ATOM 977 O O . LEU A 1 117 ? 4.417 1.955 10.372 1.00 92.00 117 LEU A O 1
ATOM 981 N N . PHE A 1 118 ? 4.264 3.744 9.001 1.00 93.38 118 PHE A N 1
ATOM 982 C CA . PHE A 1 118 ? 4.217 2.998 7.746 1.00 93.38 118 PHE A CA 1
ATOM 983 C C . PHE A 1 118 ? 5.362 3.424 6.830 1.00 93.38 118 PHE A C 1
ATOM 985 O O . PHE A 1 118 ? 5.164 4.222 5.915 1.00 93.38 118 PHE A O 1
ATOM 992 N N . PRO A 1 119 ? 6.589 2.933 7.071 1.00 89.38 119 PRO A N 1
ATOM 993 C CA . PRO A 1 119 ? 7.787 3.419 6.388 1.00 89.38 119 PRO A CA 1
ATOM 994 C C . PRO A 1 119 ? 7.866 2.986 4.917 1.00 89.38 119 PRO A C 1
ATOM 996 O O . PRO A 1 119 ? 8.692 3.516 4.182 1.00 89.38 119 PRO A O 1
ATOM 999 N N . SER A 1 120 ? 7.051 2.013 4.506 1.00 90.00 120 SER A N 1
ATOM 1000 C CA . SER A 1 120 ? 7.027 1.485 3.136 1.00 90.00 120 SER A CA 1
ATOM 1001 C C . SER A 1 120 ? 6.040 2.216 2.219 1.00 90.00 120 SER A C 1
ATOM 1003 O O . SER A 1 120 ? 5.955 1.883 1.040 1.00 90.00 120 SER A O 1
ATOM 1005 N N . LEU A 1 121 ? 5.310 3.211 2.735 1.00 91.31 121 LEU A N 1
ATOM 1006 C CA . LEU A 1 121 ? 4.408 4.027 1.929 1.00 91.31 121 LEU A CA 1
ATOM 1007 C C . LEU A 1 121 ? 5.174 5.031 1.050 1.00 91.31 121 LEU A C 1
ATOM 1009 O O . LEU A 1 121 ? 6.118 5.660 1.534 1.00 91.31 121 LEU A O 1
ATOM 1013 N N . PRO A 1 122 ? 4.747 5.238 -0.210 1.00 90.19 122 PRO A N 1
ATOM 1014 C CA . PRO A 1 122 ? 5.354 6.206 -1.121 1.00 90.19 122 PRO A CA 1
ATOM 1015 C C . PRO A 1 122 ? 4.880 7.635 -0.801 1.00 90.19 122 PRO A C 1
ATOM 1017 O O . PRO A 1 122 ? 4.086 8.223 -1.532 1.00 90.19 122 PRO A O 1
ATOM 1020 N N . TYR A 1 123 ? 5.337 8.214 0.314 1.00 88.44 123 TYR A N 1
ATOM 1021 C CA . TYR A 1 123 ? 4.881 9.542 0.760 1.00 88.44 123 TYR A CA 1
ATOM 1022 C C . TYR A 1 123 ? 5.187 10.670 -0.227 1.00 88.44 123 TYR A C 1
ATOM 1024 O O . TYR A 1 123 ? 4.544 11.714 -0.183 1.00 88.44 123 TYR A O 1
ATOM 1032 N N . GLU A 1 124 ? 6.170 10.494 -1.102 1.00 88.81 124 GLU A N 1
ATOM 1033 C CA . GLU A 1 124 ? 6.498 11.445 -2.162 1.00 88.81 124 GLU A CA 1
ATOM 1034 C C . GLU A 1 124 ? 5.370 11.569 -3.192 1.00 88.81 124 GLU A C 1
ATOM 1036 O O . GLU A 1 124 ? 5.327 12.553 -3.924 1.00 88.81 124 GLU A O 1
ATOM 1041 N N . TRP A 1 125 ? 4.484 10.573 -3.263 1.00 88.81 125 TRP A N 1
ATOM 1042 C CA . TRP A 1 125 ? 3.331 10.542 -4.165 1.00 88.81 125 TRP A CA 1
ATOM 1043 C C . TRP A 1 125 ? 2.020 10.852 -3.434 1.00 88.81 125 TRP A C 1
ATOM 1045 O O . TRP A 1 125 ? 0.982 10.953 -4.076 1.00 88.81 125 TRP A O 1
ATOM 1055 N N . SER A 1 126 ? 2.066 11.012 -2.106 1.00 88.75 126 SER A N 1
ATOM 1056 C CA . SER A 1 126 ? 0.892 11.381 -1.313 1.00 88.75 126 SER A CA 1
ATOM 1057 C C . SER A 1 126 ? 0.622 12.888 -1.347 1.00 88.75 126 SER A C 1
ATOM 1059 O O . SER A 1 126 ? 1.557 13.694 -1.364 1.00 88.75 126 SER A O 1
ATOM 1061 N N . ASN A 1 127 ? -0.649 13.274 -1.296 1.00 88.88 127 ASN A N 1
ATOM 1062 C CA . ASN A 1 127 ? -1.109 14.660 -1.189 1.00 88.88 127 ASN A CA 1
ATOM 1063 C C . ASN A 1 127 ? -1.739 14.956 0.195 1.00 88.88 127 ASN A C 1
ATOM 1065 O O . ASN A 1 127 ? -1.726 14.127 1.105 1.00 88.88 127 ASN A O 1
ATOM 1069 N N . SER A 1 128 ? -2.251 16.178 0.389 1.00 88.31 128 SER A N 1
ATOM 1070 C CA . SER A 1 128 ? -2.811 16.632 1.673 1.00 88.31 128 SER A CA 1
ATOM 1071 C C . SER A 1 128 ? -4.155 16.010 2.054 1.00 88.31 128 SER A C 1
ATOM 1073 O O . SER A 1 128 ? -4.479 15.990 3.241 1.00 88.31 128 SER A O 1
ATOM 1075 N N . GLU A 1 129 ? -4.920 15.533 1.076 1.00 89.25 129 GLU A N 1
ATOM 1076 C CA . GLU A 1 129 ? -6.243 14.922 1.241 1.00 89.25 129 GLU A CA 1
ATOM 1077 C C . GLU A 1 129 ? -6.159 13.411 1.495 1.00 89.25 129 GLU A C 1
ATOM 1079 O O . GLU A 1 129 ? -7.142 12.779 1.884 1.00 89.25 129 GLU A O 1
ATOM 1084 N N . ASP A 1 130 ? -4.981 12.823 1.292 1.00 93.38 130 ASP A N 1
ATOM 1085 C CA . ASP A 1 130 ? -4.751 11.404 1.501 1.00 93.38 130 ASP A CA 1
ATOM 1086 C C . ASP A 1 130 ? -4.849 11.029 2.977 1.00 93.38 130 ASP A C 1
ATOM 1088 O O . ASP A 1 130 ? -4.392 11.732 3.892 1.00 93.38 130 ASP A O 1
ATOM 1092 N N . SER A 1 131 ? -5.442 9.868 3.223 1.00 94.44 131 SER A N 1
ATOM 1093 C CA . SER A 1 131 ? -5.786 9.457 4.573 1.00 94.44 131 SER A CA 1
ATOM 1094 C C . SER A 1 131 ? -5.619 7.964 4.791 1.00 94.44 131 SER A C 1
ATOM 1096 O O . SER A 1 131 ? -5.443 7.170 3.870 1.00 94.44 131 SER A O 1
ATOM 1098 N N . CYS A 1 132 ? -5.621 7.592 6.061 1.00 95.19 132 CYS A N 1
ATOM 1099 C CA . CYS A 1 132 ? -5.652 6.218 6.502 1.00 95.19 132 CYS A CA 1
ATOM 1100 C C . CYS A 1 132 ? -6.811 6.039 7.468 1.00 95.19 132 CYS A C 1
ATOM 1102 O O . CYS A 1 132 ? -7.022 6.851 8.377 1.00 95.19 132 CYS A O 1
ATOM 1104 N N . CYS A 1 133 ? -7.514 4.937 7.294 1.00 93.94 133 CYS A N 1
ATOM 1105 C CA . CYS A 1 133 ? -8.581 4.493 8.147 1.00 93.94 133 CYS A CA 1
ATOM 1106 C C . CYS A 1 133 ? -8.167 3.223 8.878 1.00 93.94 133 CYS A C 1
ATOM 1108 O O . CYS A 1 133 ? -7.848 2.207 8.259 1.00 93.94 133 CYS A O 1
ATOM 1110 N N . PHE A 1 134 ? -8.225 3.264 10.204 1.00 94.94 134 PHE A N 1
ATOM 1111 C CA . PHE A 1 134 ? -8.182 2.067 11.031 1.00 94.94 134 PHE A CA 1
ATOM 1112 C C . PHE A 1 134 ? -9.618 1.668 11.363 1.00 94.94 134 PHE A C 1
ATOM 1114 O O . PHE A 1 134 ? -10.348 2.437 11.993 1.00 94.94 134 PHE A O 1
ATOM 1121 N N . TYR A 1 135 ? -10.021 0.472 10.947 1.00 94.12 135 TYR A N 1
ATOM 1122 C CA . TYR A 1 135 ? -11.345 -0.073 11.224 1.00 94.12 135 TYR A CA 1
ATOM 1123 C C . TYR A 1 135 ? -11.276 -1.093 12.356 1.00 94.12 135 TYR A C 1
ATOM 1125 O O . TYR A 1 135 ? -10.545 -2.091 12.286 1.00 94.12 135 TYR A O 1
ATOM 1133 N N . PHE A 1 136 ? -12.071 -0.844 13.392 1.00 92.88 136 PHE A N 1
ATOM 1134 C CA . PHE A 1 136 ? -12.153 -1.684 14.576 1.00 92.88 136 PHE A CA 1
ATOM 1135 C C . PHE A 1 136 ? -13.536 -2.295 14.706 1.00 92.88 136 PHE A C 1
ATOM 1137 O O . PHE A 1 136 ? -14.545 -1.623 14.501 1.00 92.88 136 PHE A O 1
ATOM 1144 N N . GLU A 1 137 ? -13.561 -3.543 15.154 1.00 91.06 137 GLU A N 1
ATOM 1145 C CA . GLU A 1 137 ? -14.780 -4.265 15.490 1.00 91.06 137 GLU A CA 1
ATOM 1146 C C . GLU A 1 137 ? -14.768 -4.625 16.977 1.00 91.06 137 GLU A C 1
ATOM 1148 O O . GLU A 1 137 ? -13.766 -5.116 17.519 1.00 91.06 137 GLU A O 1
ATOM 1153 N N . GLN A 1 138 ? -15.879 -4.366 17.667 1.00 87.81 138 GLN A N 1
ATOM 1154 C CA . GLN A 1 138 ? -16.000 -4.677 19.087 1.00 87.81 138 GLN A CA 1
ATOM 1155 C C . GLN A 1 138 ? -15.750 -6.169 19.355 1.00 87.81 138 GLN A C 1
ATOM 1157 O O . GLN A 1 138 ? -16.329 -7.042 18.718 1.00 87.81 138 GLN A O 1
ATOM 1162 N N . GLY A 1 139 ? -14.886 -6.461 20.331 1.00 88.88 139 GLY A N 1
ATOM 1163 C CA . GLY A 1 139 ? -14.508 -7.831 20.698 1.00 88.88 139 GLY A CA 1
ATOM 1164 C C . GLY A 1 139 ? -13.398 -8.441 19.836 1.00 88.88 139 GLY A C 1
ATOM 1165 O O . GLY A 1 139 ? -12.784 -9.415 20.263 1.00 88.88 139 GLY A O 1
ATOM 1166 N N . PHE A 1 140 ? -13.079 -7.839 18.687 1.00 91.12 140 PHE A N 1
ATOM 1167 C CA . PHE A 1 140 ? -12.052 -8.333 17.768 1.00 91.12 140 PHE A CA 1
ATOM 1168 C C . PHE A 1 140 ? -10.916 -7.342 17.508 1.00 91.12 140 PHE A C 1
ATOM 1170 O O . PHE A 1 140 ? -9.908 -7.749 16.936 1.00 91.12 140 PHE A O 1
ATOM 1177 N N . GLY A 1 141 ? -11.059 -6.076 17.909 1.00 93.94 141 GLY A N 1
ATOM 1178 C CA . GLY A 1 141 ? -10.038 -5.042 17.733 1.00 93.94 141 GLY A CA 1
ATOM 1179 C C . GLY A 1 141 ? -9.866 -4.623 16.272 1.00 93.94 141 GLY A C 1
ATOM 1180 O O . GLY A 1 141 ? -10.815 -4.660 15.489 1.00 93.94 141 GLY A O 1
ATOM 1181 N N . LEU A 1 142 ? -8.656 -4.193 15.915 1.00 95.38 142 LEU A N 1
ATOM 1182 C CA . LEU A 1 142 ? -8.290 -3.748 14.572 1.00 95.38 142 LEU A CA 1
ATOM 1183 C C . LEU A 1 142 ? -8.459 -4.893 13.567 1.00 95.38 142 LEU A C 1
ATOM 1185 O O . LEU A 1 142 ? -7.775 -5.913 13.677 1.00 95.38 142 LEU A O 1
ATOM 1189 N N . ARG A 1 143 ? -9.342 -4.720 12.580 1.00 95.19 143 ARG A N 1
ATOM 1190 C CA . ARG A 1 143 ? -9.576 -5.709 11.510 1.00 95.19 143 ARG A CA 1
ATOM 1191 C C . ARG A 1 143 ? -8.997 -5.277 10.173 1.00 95.19 143 ARG A C 1
ATOM 1193 O O . ARG A 1 143 ? -8.714 -6.134 9.344 1.00 95.19 143 ARG A O 1
ATOM 1200 N N . MET A 1 144 ? -8.864 -3.973 9.946 1.00 96.31 144 MET A N 1
ATOM 1201 C CA . MET A 1 144 ? -8.422 -3.440 8.664 1.00 96.31 144 MET A CA 1
ATOM 1202 C C . MET A 1 144 ? -7.710 -2.100 8.827 1.00 96.31 144 MET A C 1
ATOM 1204 O O . MET A 1 144 ? -8.092 -1.274 9.657 1.00 96.31 144 MET A O 1
ATOM 1208 N N . ILE A 1 145 ? -6.695 -1.897 7.994 1.00 96.94 145 ILE A N 1
ATOM 1209 C CA . ILE A 1 145 ? -6.036 -0.615 7.755 1.00 96.94 145 ILE A CA 1
ATOM 1210 C C . ILE A 1 145 ? -6.241 -0.295 6.276 1.00 96.94 145 ILE A C 1
ATOM 1212 O O . ILE A 1 145 ? -5.812 -1.074 5.430 1.00 96.94 145 ILE A O 1
ATOM 1216 N N . SER A 1 146 ? -6.908 0.811 5.971 1.00 96.44 146 SER A N 1
ATOM 1217 C CA . SER A 1 146 ? -7.251 1.223 4.609 1.00 96.44 146 SER A CA 1
ATOM 1218 C C . SER A 1 146 ? -6.588 2.561 4.305 1.00 96.44 146 SER A C 1
ATOM 1220 O O . SER A 1 146 ? -6.770 3.523 5.046 1.00 96.44 146 SER A O 1
ATOM 1222 N N . PHE A 1 147 ? -5.761 2.614 3.269 1.00 97.00 147 PHE A N 1
ATOM 1223 C CA . PHE A 1 147 ? -5.122 3.828 2.778 1.00 97.00 147 PHE A CA 1
ATOM 1224 C C . PHE A 1 147 ? -5.882 4.346 1.573 1.00 97.00 147 PHE A C 1
ATOM 1226 O O . PHE A 1 147 ? -6.081 3.609 0.611 1.00 97.00 147 PHE A O 1
ATOM 1233 N N . GLU A 1 148 ? -6.259 5.615 1.620 1.00 94.94 148 GLU A N 1
ATOM 1234 C CA . GLU A 1 148 ? -6.968 6.306 0.556 1.00 94.94 148 GLU A CA 1
ATOM 1235 C C . GLU A 1 148 ? -6.065 7.366 -0.063 1.00 94.94 148 GLU A C 1
ATOM 1237 O O . GLU A 1 148 ? -5.653 8.314 0.613 1.00 94.94 148 GLU A O 1
ATOM 1242 N N . PHE A 1 149 ? -5.788 7.193 -1.354 1.00 94.38 149 PHE A N 1
ATOM 1243 C CA . PHE A 1 149 ? -4.996 8.108 -2.160 1.00 94.38 149 PHE A CA 1
ATOM 1244 C C . PHE A 1 149 ? -5.869 8.766 -3.217 1.00 94.38 149 PHE A C 1
ATOM 1246 O O . PHE A 1 149 ? -6.514 8.090 -4.019 1.00 94.38 149 PHE A O 1
ATOM 1253 N N . HIS A 1 150 ? -5.878 10.088 -3.213 1.00 91.69 150 HIS A N 1
ATOM 1254 C CA . HIS A 1 150 ? -6.575 10.906 -4.182 1.00 91.69 150 HIS A CA 1
ATOM 1255 C C . HIS A 1 150 ? -5.630 11.215 -5.344 1.00 91.69 150 HIS A C 1
ATOM 1257 O O . HIS A 1 150 ? -4.602 11.863 -5.177 1.00 91.69 150 HIS A O 1
ATOM 1263 N N . GLU A 1 151 ? -5.961 10.748 -6.538 1.00 87.62 151 GLU A N 1
ATOM 1264 C CA . GLU A 1 151 ? -5.100 10.887 -7.709 1.00 87.62 151 GLU A CA 1
ATOM 1265 C C . GLU A 1 151 ? -5.804 11.679 -8.806 1.00 87.62 151 GLU A C 1
ATOM 1267 O O . GLU A 1 151 ? -6.975 11.446 -9.123 1.00 87.62 151 GLU A O 1
ATOM 1272 N N . ASP A 1 152 ? -5.061 12.605 -9.409 1.00 84.00 152 ASP A N 1
ATOM 1273 C CA . ASP A 1 152 ? -5.464 13.260 -10.645 1.00 84.00 152 ASP A CA 1
ATOM 1274 C C . ASP A 1 152 ? -5.137 12.311 -11.805 1.00 84.00 152 ASP A C 1
ATOM 1276 O O . ASP A 1 152 ? -3.969 12.116 -12.142 1.00 84.00 152 ASP A O 1
ATOM 1280 N N . ALA A 1 153 ? -6.158 11.702 -12.408 1.00 79.44 153 ALA A N 1
ATOM 1281 C CA . ALA A 1 153 ? -6.004 10.835 -13.575 1.00 79.44 153 ALA A CA 1
ATOM 1282 C C . ALA A 1 153 ? -7.002 11.241 -14.661 1.00 79.44 153 ALA A C 1
ATOM 1284 O O . ALA A 1 153 ? -8.174 11.512 -14.374 1.00 79.44 153 ALA A O 1
ATOM 1285 N N . LEU A 1 154 ? -6.560 11.288 -15.921 1.00 79.06 154 LEU A N 1
ATOM 1286 C CA . LEU A 1 154 ? -7.469 11.587 -17.022 1.00 79.06 154 LEU A CA 1
ATOM 1287 C C . LEU A 1 154 ? -8.436 10.415 -17.262 1.00 79.06 154 LEU A C 1
ATOM 1289 O O . LEU A 1 154 ? -8.146 9.264 -16.920 1.00 79.06 154 LEU A O 1
ATOM 1293 N N . PRO A 1 155 ? -9.601 10.664 -17.887 1.00 73.25 155 PRO A N 1
ATOM 1294 C CA . PRO A 1 155 ? -10.504 9.591 -18.274 1.00 73.25 155 PRO A CA 1
ATOM 1295 C C . PRO A 1 155 ? -9.799 8.533 -19.137 1.00 73.25 155 PRO A C 1
ATOM 1297 O O . PRO A 1 155 ? -9.352 8.825 -20.243 1.00 73.25 155 PRO A O 1
ATOM 1300 N N . GLY A 1 156 ? -9.748 7.296 -18.637 1.00 76.69 156 GLY A N 1
ATOM 1301 C CA . GLY A 1 156 ? -9.118 6.162 -19.322 1.00 76.69 156 GLY A CA 1
ATOM 1302 C C . GLY A 1 156 ? -7.662 5.904 -18.925 1.00 76.69 156 GLY A C 1
ATOM 1303 O O . GLY A 1 156 ? -7.100 4.907 -19.367 1.00 76.69 156 GLY A O 1
ATOM 1304 N N . GLU A 1 157 ? -7.068 6.748 -18.080 1.00 84.19 157 GLU A N 1
ATOM 1305 C CA . GLU A 1 157 ? -5.749 6.495 -17.500 1.00 84.19 157 GLU A CA 1
ATOM 1306 C C . GLU A 1 157 ? -5.851 5.642 -16.232 1.00 84.19 157 GLU A C 1
ATOM 1308 O O . GLU A 1 157 ? -6.802 5.749 -15.454 1.00 84.19 157 GLU A O 1
ATOM 1313 N N . LEU A 1 158 ? -4.844 4.791 -16.033 1.00 86.75 158 LEU A N 1
ATOM 1314 C CA . LEU A 1 158 ? -4.679 4.002 -14.819 1.00 86.75 158 LEU A CA 1
ATOM 1315 C C . LEU A 1 158 ? -3.996 4.872 -13.748 1.00 86.75 158 LEU A C 1
ATOM 1317 O O . LEU A 1 158 ? -2.920 5.406 -14.033 1.00 86.75 158 LEU A O 1
ATOM 1321 N N . PRO A 1 159 ? -4.554 5.004 -12.529 1.00 90.81 159 PRO A N 1
ATOM 1322 C CA . PRO A 1 159 ? -3.894 5.747 -11.460 1.00 90.81 159 PRO A CA 1
ATOM 1323 C C . PRO A 1 159 ? -2.505 5.175 -11.135 1.00 90.81 159 PRO A C 1
ATOM 1325 O O . PRO A 1 159 ? -2.294 3.957 -11.128 1.00 90.81 159 PRO A O 1
ATOM 1328 N N . ALA A 1 160 ? -1.537 6.053 -10.876 1.00 91.69 160 ALA A N 1
ATOM 1329 C CA . ALA A 1 160 ? -0.134 5.676 -10.730 1.00 91.69 160 ALA A CA 1
ATOM 1330 C C . ALA A 1 160 ? 0.111 4.834 -9.470 1.00 91.69 160 ALA A C 1
ATOM 1332 O O . ALA A 1 160 ? 0.866 3.858 -9.516 1.00 91.69 160 ALA A O 1
ATOM 1333 N N . LEU A 1 161 ? -0.536 5.173 -8.351 1.00 94.25 161 LEU A N 1
ATOM 1334 C CA . LEU A 1 161 ? -0.452 4.400 -7.111 1.00 94.25 161 LEU A CA 1
ATOM 1335 C C . LEU A 1 161 ? -1.161 3.056 -7.245 1.00 94.25 161 LEU A C 1
ATOM 1337 O O . LEU A 1 161 ? -0.655 2.062 -6.727 1.00 94.25 161 LEU A O 1
ATOM 1341 N N . LEU A 1 162 ? -2.266 2.994 -7.991 1.00 94.44 162 LEU A N 1
ATOM 1342 C CA . LEU A 1 162 ? -2.937 1.731 -8.295 1.00 94.44 162 LEU A CA 1
ATOM 1343 C C . LEU A 1 162 ? -1.995 0.787 -9.052 1.00 94.44 162 LEU A C 1
ATOM 1345 O O . LEU A 1 162 ? -1.761 -0.337 -8.609 1.00 94.44 162 LEU A O 1
ATOM 1349 N N . ALA A 1 163 ? -1.378 1.265 -10.136 1.00 92.75 163 ALA A N 1
ATOM 1350 C CA . ALA A 1 163 ? -0.396 0.497 -10.900 1.00 92.75 163 ALA A CA 1
ATOM 1351 C C . ALA A 1 163 ? 0.799 0.072 -10.029 1.00 92.75 163 ALA A C 1
ATOM 1353 O O . ALA A 1 163 ? 1.217 -1.088 -10.047 1.00 92.75 163 ALA A O 1
ATOM 1354 N N . TYR A 1 164 ? 1.324 0.997 -9.222 1.00 93.19 164 TYR A N 1
ATOM 1355 C CA . TYR A 1 164 ? 2.452 0.745 -8.331 1.00 93.19 164 TYR A CA 1
ATOM 1356 C C . TYR A 1 164 ? 2.153 -0.332 -7.288 1.00 93.19 164 TYR A C 1
ATOM 1358 O O . TYR A 1 164 ? 2.953 -1.256 -7.135 1.00 93.19 164 TYR A O 1
ATOM 1366 N N . PHE A 1 165 ? 1.023 -0.251 -6.583 1.00 95.75 165 PHE A N 1
ATOM 1367 C CA . PHE A 1 165 ? 0.663 -1.244 -5.573 1.00 95.75 165 PHE A CA 1
ATOM 1368 C C . PHE A 1 165 ? 0.310 -2.591 -6.203 1.00 95.75 165 PHE A C 1
ATOM 1370 O O . PHE A 1 165 ? 0.739 -3.621 -5.677 1.00 95.75 165 PHE A O 1
ATOM 1377 N N . ALA A 1 166 ? -0.380 -2.600 -7.348 1.00 94.75 166 ALA A N 1
ATOM 1378 C CA . ALA A 1 166 ? -0.671 -3.827 -8.084 1.00 94.75 166 ALA A CA 1
ATOM 1379 C C . ALA A 1 166 ? 0.625 -4.560 -8.453 1.00 94.75 166 ALA A C 1
ATOM 1381 O O . ALA A 1 166 ? 0.772 -5.753 -8.187 1.00 94.75 166 ALA A O 1
ATOM 1382 N N . TRP A 1 167 ? 1.624 -3.835 -8.960 1.00 91.00 167 TRP A N 1
ATOM 1383 C CA . TRP A 1 167 ? 2.942 -4.396 -9.247 1.00 91.00 167 TRP A CA 1
ATOM 1384 C C . TRP A 1 167 ? 3.715 -4.806 -7.995 1.00 91.00 167 TRP A C 1
ATOM 1386 O O . TRP A 1 167 ? 4.274 -5.907 -7.957 1.00 91.00 167 TRP A O 1
ATOM 1396 N N . LEU A 1 168 ? 3.762 -3.958 -6.965 1.00 93.88 168 LEU A N 1
ATOM 1397 C CA . LEU A 1 168 ? 4.502 -4.223 -5.730 1.00 93.88 168 LEU A CA 1
ATOM 1398 C C . LEU A 1 168 ? 4.036 -5.527 -5.072 1.00 93.88 168 LEU A C 1
ATOM 1400 O O . LEU A 1 168 ? 4.866 -6.377 -4.741 1.00 93.88 168 LEU A O 1
ATOM 1404 N N . PHE A 1 169 ? 2.721 -5.691 -4.923 1.00 93.44 169 PHE A N 1
ATOM 1405 C CA . PHE A 1 169 ? 2.102 -6.846 -4.274 1.00 93.44 169 PHE A CA 1
ATOM 1406 C C . PHE A 1 169 ? 1.777 -7.998 -5.234 1.00 93.44 169 PHE A C 1
ATOM 1408 O O . PHE A 1 169 ? 1.351 -9.059 -4.776 1.00 93.44 169 PHE A O 1
ATOM 1415 N N . GLN A 1 170 ? 2.026 -7.827 -6.539 1.00 91.38 170 GLN A N 1
ATOM 1416 C CA . GLN A 1 170 ? 1.680 -8.794 -7.590 1.00 91.38 170 GLN A CA 1
ATOM 1417 C C . GLN A 1 170 ? 0.195 -9.172 -7.529 1.00 91.38 170 GLN A C 1
ATOM 1419 O O . GLN A 1 170 ? -0.161 -10.348 -7.424 1.00 91.38 170 GLN A O 1
ATOM 1424 N N . LEU A 1 171 ? -0.659 -8.149 -7.516 1.00 92.12 171 LEU A N 1
ATOM 1425 C CA . LEU A 1 171 ? -2.107 -8.298 -7.511 1.00 92.12 171 LEU A CA 1
ATOM 1426 C C . LEU A 1 171 ? -2.608 -8.264 -8.957 1.00 92.12 171 LEU A C 1
ATOM 1428 O O . LEU A 1 171 ? -2.485 -7.216 -9.596 1.00 92.12 171 LEU A O 1
ATOM 1432 N N . PRO A 1 172 ? -3.168 -9.368 -9.483 1.00 91.38 172 PRO A N 1
ATOM 1433 C CA . PRO A 1 172 ? -3.939 -9.292 -10.712 1.00 91.38 172 PRO A CA 1
ATOM 1434 C C . PRO A 1 172 ? -5.174 -8.426 -10.444 1.00 91.38 172 PRO A C 1
ATOM 1436 O O . PRO A 1 172 ? -5.871 -8.631 -9.447 1.00 91.38 172 PRO A O 1
ATOM 1439 N N . LEU A 1 173 ? -5.391 -7.435 -11.305 1.00 91.94 173 LEU A N 1
ATOM 1440 C CA . LEU A 1 173 ? -6.571 -6.578 -11.265 1.00 91.94 173 LEU A CA 1
ATOM 1441 C C . LEU A 1 173 ? -7.634 -7.147 -12.209 1.00 91.94 173 LEU A C 1
ATOM 1443 O O . LEU A 1 173 ? -7.296 -7.602 -13.302 1.00 91.94 173 LEU A O 1
ATOM 1447 N N . ASP A 1 174 ? -8.893 -7.121 -11.786 1.00 91.25 174 ASP A N 1
ATOM 1448 C CA . ASP A 1 174 ? -10.040 -7.471 -12.623 1.00 91.25 174 ASP A CA 1
ATOM 1449 C C . ASP A 1 174 ? -10.487 -6.300 -13.522 1.00 91.25 174 ASP A C 1
ATOM 1451 O O . ASP A 1 174 ? -9.877 -5.227 -13.540 1.00 91.25 174 ASP A O 1
ATOM 1455 N N . ASP A 1 175 ? -11.579 -6.493 -14.269 1.00 89.44 175 ASP A N 1
ATOM 1456 C CA . ASP A 1 175 ? -12.151 -5.469 -15.157 1.00 89.44 175 ASP A CA 1
ATOM 1457 C C . ASP A 1 175 ? -12.629 -4.205 -14.411 1.00 89.44 175 ASP A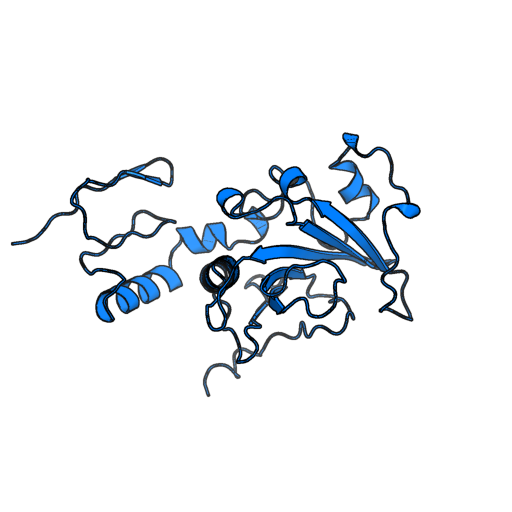 C 1
ATOM 1459 O O . ASP A 1 175 ? -12.772 -3.142 -15.019 1.00 89.44 175 ASP A O 1
ATOM 1463 N N . ASN A 1 176 ? -12.863 -4.296 -13.096 1.00 89.12 176 ASN A N 1
ATOM 1464 C CA . ASN A 1 176 ? -13.205 -3.162 -12.232 1.00 89.12 176 ASN A CA 1
ATOM 1465 C C . ASN A 1 176 ? -11.964 -2.508 -11.608 1.00 89.12 176 ASN A C 1
ATOM 1467 O O . ASN A 1 176 ? -12.092 -1.568 -10.823 1.00 89.12 176 ASN A O 1
ATOM 1471 N N . LEU A 1 177 ? -10.769 -2.976 -11.978 1.00 91.44 177 LEU A N 1
ATOM 1472 C CA . LEU A 1 177 ? -9.490 -2.583 -11.402 1.00 91.44 177 LEU A CA 1
ATOM 1473 C C . LEU A 1 177 ? -9.391 -2.888 -9.900 1.00 91.44 177 LEU A C 1
ATOM 1475 O O . LEU A 1 177 ? -8.721 -2.174 -9.150 1.00 91.44 177 LEU A O 1
ATOM 1479 N N . GLU A 1 178 ? -10.043 -3.965 -9.466 1.00 93.19 178 GLU A N 1
ATOM 1480 C CA . GLU A 1 178 ? -9.936 -4.505 -8.118 1.00 93.19 178 GLU A CA 1
ATOM 1481 C C . GLU A 1 178 ? -9.015 -5.726 -8.111 1.00 93.19 178 GLU A C 1
ATOM 1483 O O . GLU A 1 178 ? -9.071 -6.589 -8.983 1.00 93.19 178 GLU A O 1
ATOM 1488 N N . GLY A 1 179 ? -8.161 -5.825 -7.100 1.00 93.94 179 GLY A N 1
ATOM 1489 C CA . GLY A 1 179 ? -7.254 -6.951 -6.929 1.00 93.94 179 GLY A CA 1
ATOM 1490 C C . GLY A 1 179 ? -7.073 -7.269 -5.462 1.00 93.94 179 GLY A C 1
ATOM 1491 O O . GLY A 1 179 ? -6.972 -6.384 -4.618 1.00 93.94 179 GLY A O 1
ATOM 1492 N N . ARG A 1 180 ? -7.021 -8.555 -5.132 1.00 94.75 180 ARG A N 1
ATOM 1493 C CA . ARG A 1 180 ? -6.852 -8.998 -3.748 1.00 94.75 180 ARG A CA 1
ATOM 1494 C C . ARG A 1 180 ? -6.101 -10.306 -3.682 1.00 94.75 180 ARG A C 1
ATOM 1496 O O . ARG A 1 180 ? -6.294 -11.194 -4.509 1.00 94.75 180 ARG A O 1
ATOM 1503 N N . ARG A 1 181 ? -5.254 -10.434 -2.670 1.00 93.75 181 ARG A N 1
ATOM 1504 C CA . ARG A 1 181 ? -4.471 -11.642 -2.434 1.00 93.75 181 ARG A CA 1
ATOM 1505 C C . ARG A 1 181 ? -4.200 -11.811 -0.953 1.00 93.75 181 ARG A C 1
ATOM 1507 O O . ARG A 1 181 ? -3.853 -10.866 -0.246 1.00 93.75 181 ARG A O 1
ATOM 1514 N N . ARG A 1 182 ? -4.278 -13.056 -0.496 1.00 93.06 182 ARG A N 1
ATOM 1515 C CA . ARG A 1 182 ? -3.741 -13.447 0.800 1.00 93.06 182 ARG A CA 1
ATOM 1516 C C . ARG A 1 182 ? -2.226 -13.580 0.685 1.00 93.06 182 ARG A C 1
ATOM 1518 O O . ARG A 1 182 ? -1.741 -14.299 -0.192 1.00 93.06 182 ARG A O 1
ATOM 1525 N N . ILE A 1 183 ? -1.482 -12.887 1.543 1.00 89.88 183 ILE A N 1
ATOM 1526 C CA . ILE A 1 183 ? -0.018 -12.999 1.540 1.00 89.88 183 ILE A CA 1
ATOM 1527 C C . ILE A 1 183 ? 0.411 -14.420 1.924 1.00 89.88 183 ILE A C 1
ATOM 1529 O O . ILE A 1 183 ? -0.355 -15.158 2.541 1.00 89.88 183 ILE A O 1
ATOM 1533 N N . GLU A 1 184 ? 1.616 -14.823 1.518 1.00 85.44 184 GLU A N 1
ATOM 1534 C CA . GLU A 1 184 ? 2.052 -16.231 1.529 1.00 85.44 184 GLU A CA 1
ATOM 1535 C C . GLU A 1 184 ? 2.031 -16.884 2.917 1.00 85.44 184 GLU A C 1
ATOM 1537 O O . GLU A 1 184 ? 1.674 -18.053 3.038 1.00 85.44 184 GLU A O 1
ATOM 1542 N N . ASP A 1 185 ? 2.349 -16.131 3.972 1.00 86.88 185 ASP A N 1
ATOM 1543 C CA . ASP A 1 185 ? 2.292 -16.612 5.360 1.00 86.88 185 ASP A CA 1
ATOM 1544 C C . ASP A 1 185 ? 0.860 -16.663 5.936 1.00 86.88 185 ASP A C 1
ATOM 1546 O O . ASP A 1 185 ? 0.635 -17.117 7.059 1.00 86.88 185 ASP A O 1
ATOM 1550 N N . GLY A 1 186 ? -0.124 -16.195 5.168 1.00 89.38 186 GLY A N 1
ATOM 1551 C CA . GLY A 1 186 ? -1.528 -16.182 5.528 1.00 89.38 186 GLY A CA 1
ATOM 1552 C C . GLY A 1 186 ? -1.914 -15.168 6.603 1.00 89.38 186 GLY A C 1
ATOM 1553 O O . GLY A 1 186 ? -3.049 -15.263 7.080 1.00 89.38 186 GLY A O 1
ATOM 1554 N N . SER A 1 187 ? -1.033 -14.236 6.980 1.00 90.56 187 SER A N 1
ATOM 1555 C CA . SER A 1 187 ? -1.239 -13.283 8.081 1.00 90.56 187 SER A CA 1
ATOM 1556 C C . SER A 1 187 ? -2.103 -12.072 7.712 1.00 90.56 187 SER A C 1
ATOM 1558 O O . SER A 1 187 ? -2.716 -11.469 8.592 1.00 90.56 187 SER A O 1
ATOM 1560 N N . CYS A 1 188 ? -2.202 -11.747 6.421 1.00 94.81 188 CYS A N 1
ATOM 1561 C CA . CYS A 1 188 ? -2.926 -10.586 5.907 1.00 94.81 188 CYS A CA 1
ATOM 1562 C C . CYS A 1 188 ? -3.595 -10.894 4.559 1.00 94.81 188 CYS A C 1
ATOM 1564 O O . CYS A 1 188 ? -3.094 -11.691 3.760 1.00 94.81 188 CYS A O 1
ATOM 1566 N N . ILE A 1 189 ? -4.706 -10.227 4.274 1.00 96.31 189 ILE A N 1
ATOM 1567 C CA . ILE A 1 189 ? -5.191 -10.020 2.906 1.00 96.31 189 ILE A CA 1
ATOM 1568 C C . ILE A 1 189 ? -4.762 -8.616 2.496 1.00 96.31 189 ILE A C 1
ATOM 1570 O O . ILE A 1 189 ? -4.995 -7.668 3.243 1.00 96.31 189 ILE A O 1
ATOM 1574 N N . VAL A 1 190 ? -4.119 -8.490 1.340 1.00 96.62 190 VAL A N 1
ATOM 1575 C CA . VAL A 1 190 ? -3.899 -7.197 0.691 1.00 96.62 190 VAL A CA 1
ATOM 1576 C C . VA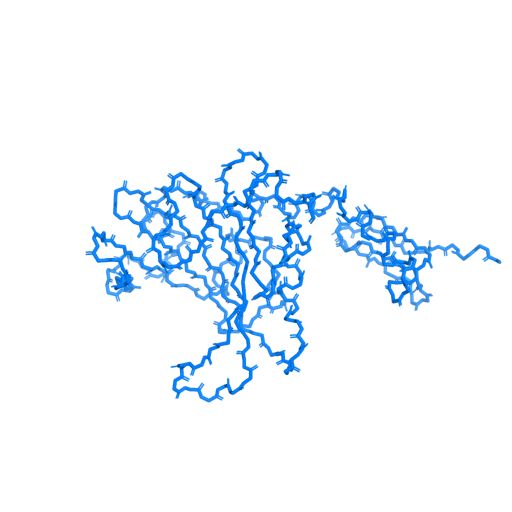L A 1 190 ? -4.984 -7.044 -0.361 1.00 96.62 190 VAL A C 1
ATOM 1578 O O . VAL A 1 190 ? -5.131 -7.916 -1.217 1.00 96.62 190 VAL A O 1
ATOM 1581 N N . SER A 1 191 ? -5.754 -5.969 -0.268 1.00 96.62 191 SER A N 1
ATOM 1582 C CA . SER A 1 191 ? -6.800 -5.609 -1.221 1.00 96.62 191 SER A CA 1
ATOM 1583 C C . SER A 1 191 ? -6.479 -4.248 -1.818 1.00 96.62 191 SER A C 1
ATOM 1585 O O . SER A 1 191 ? -5.975 -3.363 -1.134 1.00 96.62 191 SER A O 1
ATOM 1587 N N . LEU A 1 192 ? -6.748 -4.091 -3.099 1.00 96.56 192 LEU A N 1
ATOM 1588 C CA . LEU A 1 192 ? -6.478 -2.897 -3.870 1.00 96.56 192 LEU A CA 1
ATOM 1589 C C . LEU A 1 192 ? -7.682 -2.643 -4.766 1.00 96.56 192 LEU A C 1
ATOM 1591 O O . LEU A 1 192 ? -8.225 -3.575 -5.355 1.00 96.56 192 LEU A O 1
ATOM 1595 N N . GLY A 1 193 ? -8.100 -1.394 -4.871 1.00 92.94 193 GLY A N 1
ATOM 1596 C CA . GLY A 1 193 ? -9.198 -1.031 -5.750 1.00 92.94 193 GLY A CA 1
ATOM 1597 C C . GLY A 1 193 ? -9.180 0.440 -6.096 1.00 92.94 193 GLY A C 1
ATOM 1598 O O . GLY A 1 193 ? -8.473 1.240 -5.478 1.00 92.94 193 GLY A O 1
ATOM 1599 N N . MET A 1 194 ? -9.995 0.786 -7.081 1.00 90.62 194 MET A N 1
ATOM 1600 C CA . MET A 1 194 ? -10.211 2.156 -7.505 1.00 90.62 194 MET A CA 1
ATOM 1601 C C . MET A 1 194 ? -11.695 2.486 -7.404 1.00 90.62 194 MET A C 1
ATOM 1603 O O . MET A 1 194 ? -12.552 1.700 -7.797 1.00 90.62 194 MET A O 1
ATOM 1607 N N . SER A 1 195 ? -12.013 3.683 -6.926 1.00 85.31 195 SER A N 1
ATOM 1608 C CA . SER A 1 195 ? -13.364 4.225 -7.023 1.00 85.31 195 SER A CA 1
ATOM 1609 C C . SER A 1 195 ? -13.336 5.634 -7.594 1.00 85.31 195 SER A C 1
ATOM 1611 O O . SER A 1 195 ? -12.410 6.413 -7.364 1.00 85.31 195 SER A O 1
ATOM 1613 N N . ARG A 1 196 ? -14.374 5.975 -8.356 1.00 71.62 196 ARG A N 1
ATOM 1614 C CA . ARG A 1 196 ? -14.660 7.364 -8.712 1.00 71.62 196 ARG A CA 1
ATOM 1615 C C . ARG A 1 196 ? -15.540 7.925 -7.611 1.00 71.62 196 ARG A C 1
ATOM 1617 O O . ARG A 1 196 ? -16.638 7.410 -7.402 1.00 71.62 196 ARG A O 1
ATOM 1624 N N . LYS A 1 197 ? -15.100 8.977 -6.917 1.00 60.66 197 LYS A N 1
ATOM 1625 C CA . LYS A 1 197 ? -15.986 9.709 -6.003 1.00 60.66 197 LYS A CA 1
ATOM 1626 C C . LYS A 1 197 ? -17.092 10.371 -6.830 1.00 60.66 197 LYS A C 1
ATOM 1628 O O . LYS A 1 197 ? -16.920 11.475 -7.325 1.00 60.66 197 LYS A O 1
ATOM 1633 N N . GLN A 1 198 ? -18.232 9.699 -6.989 1.00 46.69 198 GLN A N 1
ATOM 1634 C CA . GLN A 1 198 ? -19.412 10.289 -7.631 1.00 46.69 198 GLN A CA 1
ATOM 1635 C C . GLN A 1 198 ? -20.245 11.162 -6.676 1.00 46.69 198 GLN A C 1
ATOM 1637 O O . GLN A 1 198 ? -21.119 11.884 -7.142 1.00 46.69 198 GLN A O 1
ATOM 1642 N N . GLU A 1 199 ? -19.987 11.147 -5.359 1.00 39.19 199 GLU A N 1
ATOM 1643 C CA . GLU A 1 199 ? -20.978 11.646 -4.387 1.00 39.19 199 GLU A CA 1
ATOM 1644 C C . GLU A 1 199 ? -20.490 12.638 -3.316 1.00 39.19 199 GLU A C 1
ATOM 1646 O O . GLU A 1 199 ? -21.269 13.015 -2.437 1.00 39.19 199 GLU A O 1
ATOM 1651 N N . SER A 1 200 ? -19.262 13.161 -3.368 1.00 40.03 200 SER A N 1
ATOM 1652 C CA . SER A 1 200 ? -18.934 14.301 -2.499 1.00 40.03 200 SER A CA 1
ATOM 1653 C C . SER A 1 200 ? -19.343 15.603 -3.179 1.00 40.03 200 SER A C 1
ATOM 1655 O O . SER A 1 200 ? -18.789 15.958 -4.214 1.00 40.03 200 SER A O 1
ATOM 1657 N N . LYS A 1 201 ? -20.272 16.345 -2.562 1.00 40.50 201 LYS A N 1
ATOM 1658 C CA . LYS A 1 201 ? -20.788 17.687 -2.931 1.00 40.50 201 LYS A CA 1
ATOM 1659 C C . LYS A 1 201 ? -19.722 18.802 -3.075 1.00 40.50 201 LYS A C 1
ATOM 1661 O O . LYS A 1 201 ? -20.054 19.984 -3.036 1.00 40.50 201 LYS A O 1
ATOM 1666 N N . HIS A 1 202 ? -18.452 18.449 -3.236 1.00 41.44 202 HIS A N 1
ATOM 1667 C CA . HIS A 1 202 ? -17.304 19.331 -3.352 1.00 41.44 202 HIS A CA 1
ATOM 1668 C C . HIS A 1 202 ? -16.516 19.001 -4.637 1.00 41.44 202 HIS A C 1
ATOM 1670 O O . HIS A 1 202 ? -15.631 18.161 -4.636 1.00 41.44 202 HIS A O 1
ATOM 1676 N N . HIS A 1 203 ? -16.907 19.648 -5.739 1.00 42.78 203 HIS A N 1
ATOM 1677 C CA . HIS A 1 203 ? -16.077 20.233 -6.810 1.00 42.78 203 HIS A CA 1
ATOM 1678 C C . HIS A 1 203 ? -14.814 19.538 -7.383 1.00 42.78 203 HIS A C 1
ATOM 1680 O O . HIS A 1 203 ? -13.985 20.244 -7.956 1.00 42.78 203 HIS A O 1
ATOM 1686 N N . TYR A 1 204 ? -14.660 18.213 -7.354 1.00 52.75 204 TYR A N 1
ATOM 1687 C CA . TYR A 1 204 ? -13.539 17.549 -8.047 1.00 52.75 204 TYR A CA 1
ATOM 1688 C C . TYR A 1 204 ? -14.026 16.529 -9.079 1.00 52.75 204 TYR A C 1
ATOM 1690 O O . TYR A 1 204 ? -13.944 15.323 -8.872 1.00 52.75 204 TYR A O 1
ATOM 1698 N N . ASP A 1 205 ? -14.516 17.025 -10.218 1.00 56.25 205 ASP A N 1
ATOM 1699 C CA . ASP A 1 205 ? -15.141 16.229 -11.291 1.00 56.25 205 ASP A CA 1
ATOM 1700 C C . ASP A 1 205 ? -14.219 15.192 -11.981 1.00 56.25 205 ASP A C 1
ATOM 1702 O O . ASP A 1 205 ? -14.673 14.505 -12.889 1.00 56.25 205 ASP A O 1
ATOM 1706 N N . ASN A 1 206 ? -12.955 15.020 -11.570 1.00 63.22 206 ASN A N 1
ATOM 1707 C CA . ASN A 1 206 ? -12.020 14.052 -12.174 1.00 63.22 206 ASN A CA 1
ATOM 1708 C C . ASN A 1 206 ? -11.069 13.361 -11.176 1.00 63.22 206 ASN A C 1
ATOM 1710 O O . ASN A 1 206 ? -10.069 12.785 -11.595 1.00 63.22 206 ASN A O 1
ATOM 1714 N N . GLN A 1 207 ? -11.334 13.419 -9.869 1.00 77.12 207 GLN A N 1
ATOM 1715 C CA . GLN A 1 207 ? -10.432 12.807 -8.891 1.00 77.12 207 GLN A CA 1
ATOM 1716 C C . GLN A 1 207 ? -10.731 11.309 -8.734 1.00 77.12 207 GLN A C 1
ATOM 1718 O O . GLN A 1 207 ? -11.856 10.915 -8.404 1.00 77.12 207 GLN A O 1
ATOM 1723 N N . MET A 1 208 ? -9.723 10.472 -8.977 1.00 87.06 208 MET A N 1
ATOM 1724 C CA . MET A 1 208 ? -9.781 9.036 -8.706 1.00 87.06 208 MET A CA 1
ATOM 1725 C C . MET A 1 208 ? -9.356 8.778 -7.264 1.00 87.06 208 MET A C 1
ATOM 1727 O O . MET A 1 208 ? -8.496 9.475 -6.728 1.00 87.06 208 MET A O 1
ATOM 1731 N N . LEU A 1 209 ? -9.948 7.767 -6.635 1.00 90.62 209 LEU A N 1
ATOM 1732 C CA . LEU A 1 209 ? -9.530 7.290 -5.325 1.00 90.62 209 LEU A CA 1
ATOM 1733 C C . LEU A 1 209 ? -8.955 5.884 -5.465 1.00 90.62 209 LEU A C 1
ATOM 1735 O O . LEU A 1 209 ? -9.696 4.948 -5.770 1.00 90.62 209 LEU A O 1
ATOM 1739 N N . THR A 1 210 ? -7.661 5.738 -5.200 1.00 94.56 210 THR A N 1
ATOM 1740 C CA . THR A 1 210 ? -7.005 4.439 -5.040 1.00 94.56 210 THR A CA 1
ATOM 1741 C C . THR A 1 210 ? -7.068 4.039 -3.576 1.00 94.56 210 THR A C 1
ATOM 1743 O O . THR A 1 210 ? -6.646 4.794 -2.698 1.00 94.56 210 THR A O 1
ATOM 1746 N N . THR A 1 211 ? -7.578 2.842 -3.298 1.00 95.31 211 THR A N 1
ATOM 1747 C CA . THR A 1 211 ? -7.638 2.295 -1.942 1.00 95.31 211 THR A CA 1
ATOM 1748 C C . THR A 1 211 ? -6.728 1.080 -1.814 1.00 95.31 211 THR A C 1
ATOM 1750 O O . THR A 1 211 ? -6.930 0.099 -2.522 1.00 95.31 211 THR A O 1
ATOM 1753 N N . LEU A 1 212 ? -5.766 1.122 -0.889 1.00 97.12 212 LEU A N 1
ATOM 1754 C CA . LEU A 1 212 ? -4.934 -0.022 -0.497 1.00 97.12 212 LEU A CA 1
ATOM 1755 C C . LEU A 1 212 ? -5.318 -0.470 0.913 1.00 97.12 212 LEU A C 1
ATOM 1757 O O . LEU A 1 212 ? -5.177 0.293 1.864 1.00 97.12 212 LEU A O 1
ATOM 1761 N N . GLU A 1 213 ? -5.737 -1.718 1.069 1.00 97.31 213 GLU A N 1
ATOM 1762 C CA . GLU A 1 213 ? -6.207 -2.258 2.341 1.00 97.31 213 GLU A CA 1
ATOM 1763 C C . GLU A 1 213 ? -5.382 -3.451 2.793 1.00 97.31 213 GLU A C 1
ATOM 1765 O O . GLU A 1 213 ? -5.098 -4.372 2.028 1.00 97.31 213 GLU A O 1
ATOM 1770 N N . PHE A 1 214 ? -5.076 -3.459 4.083 1.00 97.19 214 PHE A N 1
ATOM 1771 C CA . PHE A 1 214 ? -4.552 -4.606 4.800 1.00 97.19 214 PHE A CA 1
ATOM 1772 C C . PHE A 1 214 ? -5.632 -5.112 5.744 1.00 97.19 214 PHE A C 1
ATOM 1774 O O . PHE A 1 214 ? -6.076 -4.378 6.627 1.00 97.19 214 PHE A O 1
ATOM 1781 N N . VAL A 1 215 ? -6.052 -6.359 5.564 1.00 96.88 215 VAL A N 1
ATOM 1782 C CA . VAL A 1 215 ? -7.232 -6.928 6.222 1.00 96.88 215 VAL A CA 1
ATOM 1783 C C . VAL A 1 215 ? -6.865 -8.197 6.984 1.00 96.88 215 VAL A C 1
ATOM 1785 O O . VAL A 1 215 ? -6.133 -9.047 6.472 1.00 96.88 215 VAL A O 1
ATOM 1788 N N . ASP A 1 216 ? -7.401 -8.351 8.197 1.00 95.69 216 ASP A N 1
ATOM 1789 C CA . ASP A 1 216 ? -7.250 -9.563 9.001 1.00 95.69 216 ASP A CA 1
ATOM 1790 C C . ASP A 1 216 ? -8.015 -10.727 8.340 1.00 95.69 216 ASP A C 1
ATOM 1792 O O . ASP A 1 216 ? -9.254 -10.727 8.335 1.00 95.69 216 ASP A O 1
ATOM 1796 N N . PRO A 1 217 ? -7.312 -11.766 7.850 1.00 93.94 217 PRO A N 1
ATOM 1797 C CA . PRO A 1 217 ? -7.922 -12.871 7.116 1.00 93.94 217 PRO A CA 1
ATOM 1798 C C . PRO A 1 217 ? -8.860 -13.732 7.964 1.00 93.94 217 PRO A C 1
ATOM 1800 O O . PRO A 1 217 ? -9.629 -14.514 7.414 1.00 93.94 217 PRO A O 1
ATOM 1803 N N . ARG A 1 218 ? -8.788 -13.645 9.298 1.00 92.25 218 ARG A N 1
ATOM 1804 C CA . ARG A 1 218 ? -9.556 -14.513 10.206 1.00 92.25 218 ARG A CA 1
ATOM 1805 C C . ARG A 1 218 ? -11.001 -14.059 10.398 1.00 92.25 218 ARG A C 1
ATOM 1807 O O . ARG A 1 218 ? -11.834 -14.868 10.782 1.00 92.25 218 ARG A O 1
ATOM 1814 N N . ASN A 1 219 ? -11.275 -12.775 10.187 1.00 88.94 219 ASN A N 1
ATOM 1815 C CA . ASN A 1 219 ? -12.610 -12.175 10.296 1.00 88.94 219 ASN A CA 1
ATOM 1816 C C . ASN A 1 219 ? -12.638 -10.843 9.492 1.00 88.94 219 ASN A C 1
ATOM 1818 O O . ASN A 1 219 ? -12.520 -9.756 10.070 1.00 88.94 219 ASN A O 1
ATOM 1822 N N . PRO A 1 220 ? -12.630 -10.910 8.148 1.00 91.31 220 PRO A N 1
ATOM 1823 C CA . PRO A 1 220 ? -12.645 -9.720 7.300 1.00 91.31 220 PRO A CA 1
ATOM 1824 C C . PRO A 1 220 ? -13.892 -8.848 7.552 1.00 91.31 220 PRO A C 1
ATOM 1826 O O . PRO A 1 220 ? -14.967 -9.406 7.802 1.00 91.31 220 PRO A O 1
ATOM 1829 N N . PRO A 1 221 ? -13.786 -7.507 7.455 1.00 88.12 221 PRO A N 1
ATOM 1830 C CA . PRO A 1 221 ? -14.924 -6.606 7.617 1.00 88.12 221 PRO A CA 1
ATOM 1831 C C . PRO A 1 221 ? -16.099 -6.964 6.699 1.00 88.12 221 PRO A C 1
ATOM 1833 O O . PRO A 1 221 ? -15.908 -7.287 5.530 1.00 88.12 221 PRO A O 1
ATOM 1836 N N . GLN A 1 222 ? -17.324 -6.847 7.214 1.00 84.19 222 GLN A N 1
ATOM 1837 C CA . GLN A 1 222 ? -18.566 -7.023 6.449 1.00 84.19 222 GLN A CA 1
ATOM 1838 C C . GLN A 1 222 ? -19.081 -5.669 5.927 1.00 84.19 222 GLN A C 1
ATOM 1840 O O . GLN A 1 222 ? -20.219 -5.287 6.174 1.00 84.19 222 GLN A O 1
ATOM 1845 N N . ASN A 1 223 ? -18.221 -4.915 5.241 1.00 77.62 223 ASN A N 1
ATOM 1846 C CA . ASN A 1 223 ? -18.477 -3.543 4.769 1.00 77.62 223 ASN A CA 1
ATOM 1847 C C . ASN A 1 223 ? -18.929 -3.483 3.293 1.00 77.62 223 ASN A C 1
ATOM 1849 O O . ASN A 1 223 ? -18.753 -2.471 2.620 1.00 77.62 223 ASN A O 1
ATOM 1853 N N . GLY A 1 224 ? -19.456 -4.590 2.760 1.00 78.06 224 GLY A N 1
ATOM 1854 C CA . GLY A 1 224 ? -19.874 -4.701 1.360 1.00 78.06 224 GLY A CA 1
ATOM 1855 C C . GLY A 1 224 ? -18.739 -4.934 0.355 1.00 78.06 224 GLY A C 1
ATOM 1856 O O . GLY A 1 224 ? -19.031 -5.163 -0.817 1.00 78.06 224 GLY A O 1
ATOM 1857 N N . ARG A 1 225 ? -17.465 -4.938 0.780 1.00 82.88 225 ARG A N 1
ATOM 1858 C CA . ARG A 1 225 ? -16.334 -5.344 -0.069 1.00 82.88 225 ARG A CA 1
ATOM 1859 C C . ARG A 1 225 ? -16.113 -6.853 -0.027 1.00 82.88 225 ARG A C 1
ATOM 1861 O O . ARG A 1 225 ? -16.292 -7.504 1.002 1.00 82.88 225 ARG A O 1
ATOM 1868 N N . ASN A 1 226 ? -15.697 -7.415 -1.160 1.00 85.38 226 ASN A N 1
ATOM 1869 C CA . ASN A 1 226 ? -15.350 -8.828 -1.253 1.00 85.38 226 ASN A CA 1
ATOM 1870 C C . ASN A 1 226 ? -13.869 -9.035 -0.917 1.00 85.38 226 ASN A C 1
ATOM 1872 O O . ASN A 1 226 ? -12.997 -8.713 -1.720 1.00 85.38 226 ASN A O 1
ATOM 1876 N N . TYR A 1 227 ? -13.595 -9.620 0.249 1.00 89.75 227 TYR A N 1
ATOM 1877 C CA . TYR A 1 227 ? -12.242 -9.989 0.680 1.00 89.75 227 TYR A CA 1
ATOM 1878 C C . TYR A 1 227 ? -11.896 -11.461 0.422 1.00 89.75 227 TYR A C 1
ATOM 1880 O O . TYR A 1 227 ? -10.804 -11.914 0.770 1.00 89.75 227 TYR A O 1
ATOM 1888 N N . THR A 1 228 ? -12.794 -12.227 -0.200 1.00 86.50 228 THR A N 1
ATOM 1889 C CA . THR A 1 228 ? -12.523 -13.620 -0.554 1.00 86.50 228 THR A CA 1
ATOM 1890 C C . THR A 1 228 ? -11.461 -13.659 -1.648 1.00 86.50 228 THR A C 1
ATOM 1892 O O . THR A 1 228 ? -11.640 -13.111 -2.738 1.00 86.50 228 THR A O 1
ATOM 1895 N N . CYS A 1 229 ? -10.326 -14.283 -1.341 1.00 80.75 229 CYS A N 1
ATOM 1896 C CA . CYS A 1 229 ? -9.232 -14.440 -2.292 1.00 80.75 229 CYS A CA 1
ATOM 1897 C C . CYS A 1 229 ? -9.568 -15.557 -3.293 1.00 80.75 229 CYS A C 1
ATOM 1899 O O . CYS A 1 229 ? -10.051 -16.599 -2.845 1.00 80.75 229 CYS A O 1
ATOM 1901 N N . PRO A 1 230 ? -9.302 -15.372 -4.600 1.00 67.88 230 PRO A N 1
ATOM 1902 C CA . PRO A 1 230 ? -9.414 -16.451 -5.581 1.00 67.88 230 PRO A CA 1
ATOM 1903 C C . PRO A 1 230 ? -8.542 -17.638 -5.159 1.00 67.88 230 PRO A C 1
ATOM 1905 O O . PRO A 1 230 ? -7.424 -17.433 -4.665 1.00 67.88 230 PRO A O 1
ATOM 1908 N N . GLU A 1 231 ? -9.029 -18.868 -5.318 1.00 62.12 231 GLU A N 1
ATOM 1909 C CA . GLU A 1 231 ? -8.182 -20.038 -5.089 1.00 62.12 231 GLU A CA 1
ATOM 1910 C C . GLU A 1 231 ? -7.133 -20.124 -6.207 1.00 62.12 231 GLU A C 1
ATOM 1912 O O . GLU A 1 231 ? -7.364 -19.709 -7.340 1.00 62.12 231 GLU A O 1
ATOM 1917 N N . ALA A 1 232 ? -5.945 -20.662 -5.906 1.00 56.16 232 ALA A N 1
ATOM 1918 C CA . ALA A 1 232 ? -4.859 -20.769 -6.888 1.00 56.16 232 ALA A CA 1
ATOM 1919 C C . ALA A 1 232 ? -5.227 -21.620 -8.127 1.00 56.16 232 ALA A C 1
ATOM 1921 O O . ALA A 1 232 ? -4.504 -21.595 -9.121 1.00 56.16 232 ALA A O 1
ATOM 1922 N N . SER A 1 233 ? -6.330 -22.373 -8.070 1.00 48.53 233 SER A N 1
ATOM 1923 C CA . SER A 1 233 ? -6.913 -23.107 -9.196 1.00 48.53 233 SER A CA 1
ATOM 1924 C C . SER A 1 233 ? -7.569 -22.213 -10.245 1.00 48.53 233 SER A C 1
ATOM 1926 O O . SER A 1 233 ? -7.631 -22.624 -11.397 1.00 48.53 233 SER A O 1
ATOM 1928 N N . ASP A 1 234 ? -8.008 -21.010 -9.875 1.00 49.78 234 ASP A N 1
ATOM 1929 C CA . ASP A 1 234 ? -8.865 -20.161 -10.716 1.00 49.78 234 ASP A CA 1
ATOM 1930 C C . ASP A 1 234 ? -8.059 -19.191 -11.602 1.00 49.78 234 ASP A C 1
ATOM 1932 O O . ASP A 1 234 ? -8.629 -18.404 -12.349 1.00 49.78 234 ASP A O 1
ATOM 1936 N N . LEU A 1 235 ? -6.724 -19.219 -11.506 1.00 46.88 235 LEU A N 1
ATOM 1937 C CA . LEU A 1 235 ? -5.803 -18.326 -12.230 1.00 46.88 235 LEU A CA 1
ATOM 1938 C C . LEU A 1 235 ? -5.118 -18.994 -13.439 1.00 46.88 235 LEU A C 1
ATOM 1940 O O . LEU A 1 235 ? -4.226 -18.393 -14.033 1.00 46.88 235 LEU A O 1
ATOM 1944 N N . ASN A 1 236 ? -5.488 -20.235 -13.771 1.00 38.28 236 ASN A N 1
ATOM 1945 C CA . ASN A 1 236 ? -4.912 -21.003 -14.886 1.00 38.28 236 ASN A CA 1
ATOM 1946 C C . ASN A 1 236 ? -5.892 -21.243 -16.051 1.00 38.28 236 ASN A C 1
ATOM 1948 O O . ASN A 1 236 ? -5.552 -22.025 -16.942 1.00 38.28 236 ASN A O 1
ATOM 1952 N N . ASP A 1 237 ? -7.061 -20.598 -16.044 1.00 38.25 237 ASP A N 1
ATOM 1953 C CA . ASP A 1 237 ? -8.034 -20.645 -17.146 1.00 38.25 237 ASP A CA 1
ATOM 1954 C C . ASP A 1 237 ? -7.973 -19.380 -18.017 1.00 38.25 237 ASP A C 1
ATOM 1956 O O . ASP A 1 237 ? -7.964 -18.261 -17.452 1.00 38.25 237 ASP A O 1
#

Foldseek 3Di:
DPDDAPWDCPPLAIPHDPPQQWDADSQDGDIGNDHCVDPVSVVVVLVCLVVPPSLVVLLPVVLFFDQPPAWQAAPQSVVVLPPVVPGDDVVQWDAPPLDPDWRKTKHKDFVVSCCVGGVSDPVVQADRPKIWIFMQTPPGHTFKIKTKGKAQDDVPDDGPVLVVSCSSNVFDADPQSKTWDQPPVNQWIWIWGKDDPPDDPDDDNGIIIIMIMTGGNVDGDPNVDDRDHDDPVVPPD

pLDDT: mean 85.14, std 13.41, range [38.25, 97.31]